Protein AF-A0A3M0LAX0-F1 (afdb_monomer_lite)

InterPro domains:
  IPR010309 E3 ubiquitin ligase, domain of unknown function DUF908 [PF06012] (3-113)
  IPR011989 Armadillo-like helical [G3DSA:1.25.10.10] (8-201)
  IPR016024 Armadillo-type fold [SSF48371] (28-165)
  IPR050409 E3 ubiquitin-protein ligase [PTHR11254] (2-196)

Secondary structure (DSSP, 8-state):
-HHHHHHHHHHHTTSHHHHHHHHHHHHHHHHHHHHTTTTTTTHHHHS-TTHHHHHHHHHH---GGGHHHHHHHHHHHHHHHHT--HHHHHHHHHHHTTTSTTSHHHHHHHHHHHHHH-TTSPPPPHHHHHHHHHHHHHHHTSHHHHHHHHHTTHHHHHHHHHHHHTT-GGGHHHHHHHHHHHHHHHHH-HHHHHHTT--HHHHHHHHHHHHH----

pLDDT: mean 82.9, std 14.58, range [26.62, 96.56]

Organism: NCBI:txid333673

Radius of gyration: 18.65 Å; chains: 1; bounding box: 48×34×51 Å

Structure (mmCIF, N/CA/C/O backbone):
data_AF-A0A3M0LAX0-F1
#
_entry.id   AF-A0A3M0LAX0-F1
#
loop_
_atom_site.group_PDB
_atom_site.id
_atom_site.type_symbol
_atom_site.label_atom_id
_atom_site.label_alt_id
_atom_site.label_comp_id
_atom_site.label_asym_id
_atom_site.label_entity_id
_atom_site.label_seq_id
_atom_site.pdbx_PDB_ins_code
_atom_site.Cartn_x
_atom_site.Cartn_y
_atom_site.Cartn_z
_atom_site.occupancy
_atom_site.B_iso_or_equiv
_atom_site.auth_seq_id
_atom_site.auth_comp_id
_atom_site.auth_asym_id
_atom_site.auth_atom_id
_atom_site.pdbx_PDB_model_num
ATOM 1 N N . MET A 1 1 ? -27.873 6.435 22.989 1.00 59.47 1 MET A N 1
ATOM 2 C CA . MET A 1 1 ? -27.408 6.023 21.643 1.00 59.47 1 MET A CA 1
ATOM 3 C C . MET A 1 1 ? -26.386 4.885 21.690 1.00 59.47 1 MET A C 1
ATOM 5 O O . MET A 1 1 ? -26.648 3.880 21.050 1.00 59.47 1 MET A O 1
ATOM 9 N N . LEU A 1 2 ? -25.314 4.956 22.497 1.00 70.69 2 LEU A N 1
ATOM 10 C CA . LEU A 1 2 ? -24.310 3.876 22.645 1.00 70.69 2 LEU A CA 1
ATOM 11 C C . LEU A 1 2 ? -24.893 2.479 22.947 1.00 70.69 2 LEU A C 1
ATOM 13 O O . LEU A 1 2 ? -24.498 1.503 22.317 1.00 70.69 2 LEU A O 1
ATOM 17 N N . LEU A 1 3 ? -25.876 2.379 23.851 1.00 75.88 3 LEU A N 1
ATOM 18 C CA . LEU A 1 3 ? -26.492 1.101 24.240 1.00 75.88 3 LEU A CA 1
ATOM 19 C C . LEU A 1 3 ? -27.123 0.352 23.052 1.00 75.88 3 LEU A C 1
ATOM 21 O O . LEU A 1 3 ? -26.883 -0.838 22.873 1.00 75.88 3 LEU A O 1
ATOM 25 N N . PHE A 1 4 ? -27.887 1.047 22.204 1.00 70.19 4 PHE A N 1
ATOM 26 C CA . PHE A 1 4 ? -28.503 0.435 21.022 1.00 70.19 4 PHE A CA 1
ATOM 27 C C . PHE A 1 4 ? -27.455 -0.006 19.998 1.00 70.19 4 PHE A C 1
ATOM 29 O O . PHE A 1 4 ? -27.628 -1.043 19.359 1.00 70.19 4 PHE A O 1
ATOM 36 N N . THR A 1 5 ? -26.348 0.731 19.874 1.00 72.19 5 THR A N 1
ATOM 37 C CA . THR A 1 5 ? -25.214 0.328 19.037 1.00 72.19 5 THR A CA 1
ATOM 38 C C . THR A 1 5 ? -24.587 -0.957 19.568 1.00 72.19 5 THR A C 1
ATOM 40 O O . THR A 1 5 ? -24.445 -1.907 18.805 1.00 72.19 5 THR A O 1
ATOM 43 N N . HIS A 1 6 ? -24.301 -1.040 20.871 1.00 75.50 6 HIS A N 1
ATOM 44 C CA . HIS A 1 6 ? -23.732 -2.240 21.493 1.00 75.50 6 HIS A CA 1
ATOM 45 C C . HIS A 1 6 ? -24.664 -3.451 21.409 1.00 75.50 6 HIS A C 1
ATOM 47 O O . HIS A 1 6 ? -24.197 -4.541 21.098 1.00 75.50 6 HIS A O 1
ATOM 53 N N . ILE A 1 7 ? -25.975 -3.271 21.595 1.00 76.94 7 ILE A N 1
ATOM 54 C CA . ILE A 1 7 ? -26.960 -4.357 21.472 1.00 76.94 7 ILE A CA 1
ATOM 55 C C . ILE A 1 7 ? -27.050 -4.858 20.023 1.00 76.94 7 ILE A C 1
ATOM 57 O O . ILE A 1 7 ? -27.033 -6.067 19.793 1.00 76.94 7 ILE A O 1
ATOM 61 N N . ARG A 1 8 ? -27.089 -3.962 19.024 1.00 72.94 8 ARG A N 1
ATOM 62 C CA . ARG A 1 8 ? -27.086 -4.358 17.600 1.00 72.94 8 ARG A CA 1
ATOM 63 C C . ARG A 1 8 ? -25.789 -5.063 17.209 1.00 72.94 8 ARG A C 1
ATOM 65 O O . ARG A 1 8 ? -25.833 -6.023 16.441 1.00 72.94 8 ARG A O 1
ATOM 72 N N . LEU A 1 9 ? -24.659 -4.607 17.748 1.00 72.50 9 LEU A N 1
ATOM 73 C CA . LEU A 1 9 ? -23.345 -5.197 17.504 1.00 72.50 9 LEU A CA 1
ATOM 74 C C . LEU A 1 9 ? -23.259 -6.587 18.144 1.00 72.50 9 LEU A C 1
ATOM 76 O O . LEU A 1 9 ? -22.930 -7.534 17.441 1.00 72.50 9 LEU A O 1
ATOM 80 N N . ALA A 1 10 ? -23.670 -6.737 19.407 1.00 75.75 10 ALA A N 1
ATOM 81 C CA . ALA A 1 10 ? -23.721 -8.016 20.117 1.00 75.75 10 ALA A CA 1
ATOM 82 C C . ALA A 1 10 ? -24.658 -9.028 19.436 1.00 75.75 10 ALA A C 1
ATOM 84 O O . ALA A 1 10 ? -24.286 -10.182 19.241 1.00 75.75 10 ALA A O 1
ATOM 85 N N . HIS A 1 11 ? -25.841 -8.589 18.994 1.00 77.75 11 HIS A N 1
ATOM 86 C CA . HIS A 1 11 ? -26.787 -9.448 18.279 1.00 77.75 11 HIS A CA 1
ATOM 87 C C . HIS A 1 11 ? -26.282 -9.850 16.881 1.00 77.75 11 HIS A C 1
ATOM 89 O O . HIS A 1 11 ? -26.529 -10.959 16.413 1.00 77.75 11 HIS A O 1
ATOM 95 N N . GLY A 1 12 ? -25.555 -8.959 16.199 1.00 69.56 12 GLY A N 1
ATOM 96 C CA . GLY A 1 12 ? -24.933 -9.237 14.905 1.00 69.56 12 GLY A CA 1
ATOM 97 C C . GLY A 1 12 ? -23.640 -10.054 14.987 1.00 69.56 12 GLY A C 1
ATOM 98 O O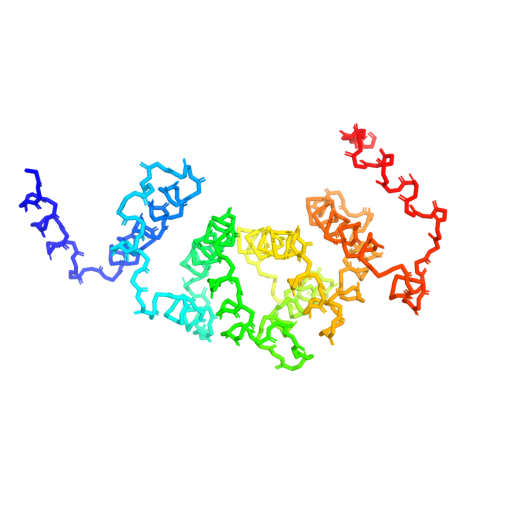 . GLY A 1 12 ? -23.249 -10.641 13.980 1.00 69.56 12 GLY A O 1
ATOM 99 N N . PHE A 1 13 ? -22.993 -10.117 16.157 1.00 76.44 13 PHE A N 1
ATOM 100 C CA . PHE A 1 13 ? -21.651 -10.686 16.321 1.00 76.44 13 PHE A CA 1
ATOM 101 C C . PHE A 1 13 ? -21.596 -12.209 16.163 1.00 76.44 13 PHE A C 1
ATOM 103 O O . PHE A 1 13 ? -20.547 -12.759 15.842 1.00 76.44 1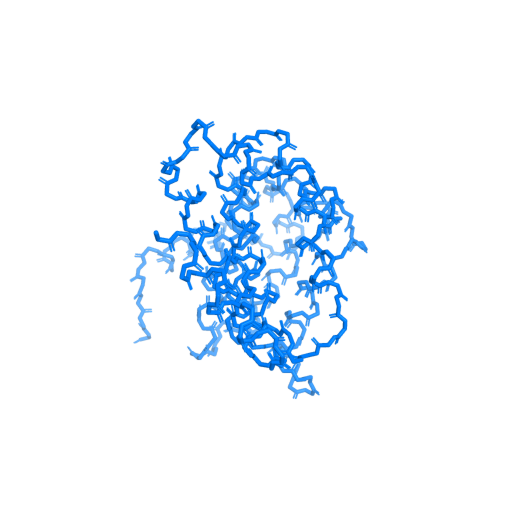3 PHE A O 1
ATOM 110 N N . SER A 1 14 ? -22.720 -12.901 16.341 1.00 81.19 14 SER A N 1
ATOM 111 C CA . SER A 1 14 ? -22.814 -14.347 16.115 1.00 81.19 14 SER A CA 1
ATOM 112 C C . SER A 1 14 ? -22.590 -14.730 14.646 1.00 81.19 14 SER A C 1
ATOM 114 O O . SER A 1 14 ? -22.140 -15.836 14.355 1.00 81.19 14 SER A O 1
ATOM 116 N N . ASN A 1 15 ? -22.854 -13.816 13.705 1.00 88.00 15 ASN A N 1
ATOM 117 C CA . ASN A 1 15 ? -22.692 -14.064 12.278 1.00 88.00 15 ASN A CA 1
ATOM 118 C C . ASN A 1 15 ? -21.333 -13.556 11.779 1.00 88.00 15 ASN A C 1
ATOM 120 O O . ASN A 1 15 ? -21.032 -12.362 11.842 1.00 88.00 15 ASN A O 1
ATOM 124 N N . HIS A 1 16 ? -20.536 -14.458 11.203 1.00 87.25 16 HIS A N 1
ATOM 125 C CA . HIS A 1 16 ? -19.221 -14.135 10.654 1.00 87.25 16 HIS A CA 1
ATOM 126 C C . HIS A 1 16 ? -19.251 -12.983 9.634 1.00 87.25 16 HIS A C 1
ATOM 128 O O . HIS A 1 16 ? -18.497 -12.027 9.790 1.00 87.25 16 HIS A O 1
ATOM 134 N N . LYS A 1 17 ? -20.182 -12.989 8.672 1.00 87.69 17 LYS A N 1
ATOM 135 C CA . LYS A 1 17 ? -20.294 -11.929 7.654 1.00 87.69 17 LYS A CA 1
ATOM 136 C C . LYS A 1 17 ? -20.580 -10.559 8.275 1.00 87.69 17 LYS A C 1
ATOM 138 O O . LYS A 1 17 ? -19.986 -9.560 7.879 1.00 87.69 17 LYS A O 1
ATOM 143 N N . LYS A 1 18 ? -21.459 -10.509 9.281 1.00 86.75 18 LYS A N 1
ATOM 144 C CA . LYS A 1 18 ? -21.785 -9.262 9.993 1.00 86.75 18 LYS A CA 1
ATOM 145 C C . LYS A 1 18 ? -20.601 -8.749 10.815 1.00 86.75 18 LYS A C 1
ATOM 147 O O . LYS A 1 18 ? -20.412 -7.538 10.887 1.00 86.75 18 LYS A O 1
ATOM 152 N N . ARG A 1 19 ? -19.779 -9.640 11.389 1.00 87.50 19 ARG A N 1
ATOM 153 C CA . ARG A 1 19 ? -18.530 -9.248 12.066 1.00 87.50 19 ARG A CA 1
ATOM 154 C C . ARG A 1 19 ? -17.561 -8.566 11.106 1.00 87.50 19 ARG A C 1
ATOM 156 O O . ARG A 1 19 ? -17.071 -7.489 11.428 1.00 87.50 19 ARG A O 1
ATOM 163 N N . LEU A 1 20 ? -17.345 -9.143 9.922 1.00 89.12 20 LEU A N 1
ATOM 164 C CA . LEU A 1 20 ? -16.475 -8.546 8.902 1.00 89.12 20 LEU A CA 1
ATOM 165 C C . LEU A 1 20 ? -16.978 -7.159 8.475 1.00 89.12 20 LEU A C 1
ATOM 167 O O . LEU A 1 20 ? -16.206 -6.204 8.447 1.00 89.12 20 LEU A O 1
ATOM 171 N N . GLN A 1 21 ? -18.286 -7.018 8.241 1.00 89.00 21 GLN A N 1
ATOM 172 C CA . GLN A 1 21 ? -18.900 -5.727 7.907 1.00 89.00 21 GLN A CA 1
ATOM 173 C C . GLN A 1 21 ? -18.754 -4.693 9.030 1.00 89.00 21 GLN A C 1
ATOM 175 O O . GLN A 1 21 ? -18.502 -3.524 8.753 1.00 89.00 21 GLN A O 1
ATOM 180 N N . ALA A 1 22 ? -18.883 -5.102 10.295 1.00 88.12 22 ALA A N 1
ATOM 181 C CA . ALA A 1 22 ? -18.687 -4.207 11.433 1.00 88.12 22 ALA A CA 1
ATOM 182 C C . ALA A 1 22 ? -17.231 -3.720 11.533 1.00 88.12 22 ALA A C 1
ATOM 184 O O . ALA A 1 22 ? -17.001 -2.535 11.773 1.00 88.12 22 ALA A O 1
ATOM 185 N N . VAL A 1 23 ? -16.256 -4.606 11.297 1.00 90.44 23 VAL A N 1
ATOM 186 C CA . VAL A 1 23 ? -14.831 -4.240 11.238 1.00 90.44 23 VAL A CA 1
ATOM 187 C C . VAL A 1 23 ? -14.581 -3.262 10.094 1.00 90.44 23 VAL A C 1
ATOM 189 O O . VAL A 1 23 ? -13.998 -2.204 10.313 1.00 90.44 23 VAL A O 1
ATOM 192 N N . GLN A 1 24 ? -15.084 -3.560 8.897 1.00 92.00 24 GLN A N 1
ATOM 193 C CA . GLN A 1 24 ? -14.931 -2.697 7.728 1.00 92.00 24 GLN A CA 1
ATOM 194 C C . GLN A 1 24 ? -15.564 -1.313 7.951 1.00 92.00 24 GLN A C 1
ATOM 196 O O . GLN A 1 24 ? -14.938 -0.295 7.669 1.00 92.00 24 GLN A O 1
ATOM 201 N N . ALA A 1 25 ? -16.774 -1.258 8.517 1.00 91.12 25 ALA A N 1
ATOM 202 C CA . ALA A 1 25 ? -17.438 -0.002 8.860 1.00 91.12 25 ALA A CA 1
ATOM 203 C C . ALA A 1 25 ? -16.630 0.809 9.885 1.00 91.12 25 ALA A C 1
ATOM 205 O O . ALA A 1 25 ? -16.515 2.026 9.747 1.00 91.12 25 ALA A O 1
ATOM 206 N N . ARG A 1 26 ? -16.026 0.143 10.881 1.00 90.94 26 ARG A N 1
ATOM 207 C CA . ARG A 1 26 ? -15.147 0.796 11.861 1.00 90.94 26 ARG A CA 1
ATOM 208 C C . ARG A 1 26 ? -13.895 1.371 11.197 1.00 90.94 26 ARG A C 1
ATOM 210 O O . ARG A 1 26 ? -13.561 2.520 11.461 1.00 90.94 26 ARG A O 1
ATOM 217 N N . LEU A 1 27 ? -13.232 0.607 10.328 1.00 93.50 27 LEU A N 1
ATOM 218 C CA . LEU A 1 27 ? -12.036 1.055 9.603 1.00 93.50 27 LEU A CA 1
ATOM 219 C C . LEU A 1 27 ? -12.326 2.263 8.705 1.00 93.50 27 LEU A C 1
ATOM 221 O O . LEU A 1 27 ? -11.571 3.235 8.727 1.00 93.50 27 LEU A O 1
ATOM 225 N N . HIS A 1 28 ? -13.448 2.242 7.980 1.00 92.50 28 HIS A N 1
ATOM 226 C CA . HIS A 1 28 ? -13.886 3.374 7.159 1.00 92.50 28 HIS A CA 1
ATOM 227 C C . HIS A 1 28 ? -14.207 4.607 7.999 1.00 92.50 28 HIS A C 1
ATOM 229 O O . HIS A 1 28 ? -13.780 5.703 7.653 1.00 92.50 28 HIS A O 1
ATOM 235 N N . ALA A 1 29 ? -14.906 4.439 9.125 1.00 90.94 29 ALA A N 1
ATOM 236 C CA . ALA A 1 29 ? -15.190 5.547 10.031 1.00 90.94 29 ALA A CA 1
ATOM 237 C C . ALA A 1 29 ? -13.897 6.179 10.569 1.00 90.94 29 ALA A C 1
ATOM 239 O O . ALA A 1 29 ? -13.765 7.399 10.538 1.00 90.94 29 ALA A O 1
ATOM 240 N N . ILE A 1 30 ? -12.922 5.365 10.995 1.00 89.62 30 ILE A N 1
ATOM 241 C CA . ILE A 1 30 ? -11.608 5.858 11.437 1.00 89.62 30 ILE A CA 1
ATOM 242 C C . ILE A 1 30 ? -10.900 6.586 10.290 1.00 89.62 30 ILE A C 1
ATOM 244 O O . ILE A 1 30 ? -10.442 7.706 10.482 1.00 89.62 30 ILE A O 1
ATOM 248 N N . SER A 1 31 ? -10.845 5.984 9.098 1.00 90.44 31 SER A N 1
ATOM 249 C CA . SER A 1 31 ? -10.210 6.581 7.917 1.00 90.44 31 SER A CA 1
ATOM 250 C C . SER A 1 31 ? -10.787 7.967 7.608 1.00 90.44 31 SER A C 1
ATOM 252 O O . SER A 1 31 ? -10.028 8.923 7.489 1.00 90.44 31 SER A O 1
ATOM 254 N N . ILE A 1 32 ? -12.117 8.110 7.578 1.00 90.06 32 ILE A N 1
ATOM 255 C CA . ILE A 1 32 ? -12.787 9.392 7.307 1.00 90.06 32 ILE A CA 1
ATOM 256 C C . ILE A 1 32 ? -12.508 10.410 8.416 1.00 90.06 32 ILE A C 1
ATOM 258 O O . ILE A 1 32 ? -12.125 11.539 8.125 1.00 90.06 32 ILE A O 1
ATOM 262 N N . LEU A 1 33 ? -12.666 10.023 9.685 1.00 87.88 33 LEU A N 1
ATOM 263 C CA . LEU A 1 33 ? -12.473 10.935 10.817 1.00 87.88 33 LEU A CA 1
ATOM 264 C C . LEU A 1 33 ? -11.042 11.475 10.896 1.00 87.88 33 LEU A C 1
ATOM 266 O O . LEU A 1 33 ? -10.846 12.659 11.174 1.00 87.88 33 LEU A O 1
ATOM 270 N N . VAL A 1 34 ? -10.057 10.610 10.642 1.00 86.69 34 VAL A N 1
ATOM 271 C CA . VAL A 1 34 ? -8.637 10.973 10.631 1.00 86.69 34 VAL A CA 1
ATOM 272 C C . VAL A 1 34 ? -8.323 11.837 9.413 1.00 86.69 34 VAL A C 1
ATOM 274 O O . VAL A 1 34 ? -7.697 12.880 9.564 1.00 86.69 34 VAL A O 1
ATOM 277 N N . TYR A 1 35 ? -8.805 11.459 8.226 1.00 85.25 35 TYR A N 1
ATOM 278 C CA . TYR A 1 35 ? -8.541 12.194 6.988 1.00 85.25 35 TYR A CA 1
ATOM 279 C C . TYR A 1 35 ? -9.144 13.602 6.992 1.00 85.25 35 TYR A C 1
ATOM 281 O O . TYR A 1 35 ? -8.487 14.558 6.603 1.00 85.25 35 TYR A O 1
ATOM 289 N N . SER A 1 36 ? -10.378 13.757 7.478 1.00 83.44 36 SER A N 1
ATOM 290 C CA . SER A 1 36 ? -11.026 15.068 7.597 1.00 83.44 36 SER A CA 1
ATOM 291 C C . SER A 1 36 ? -10.449 15.932 8.722 1.00 83.44 36 SER A C 1
ATOM 293 O O . SER A 1 36 ? -10.927 17.046 8.921 1.00 83.44 36 SER A O 1
ATOM 295 N N . ASN A 1 37 ? -9.476 15.418 9.489 1.00 76.00 37 ASN A N 1
ATOM 296 C CA . ASN A 1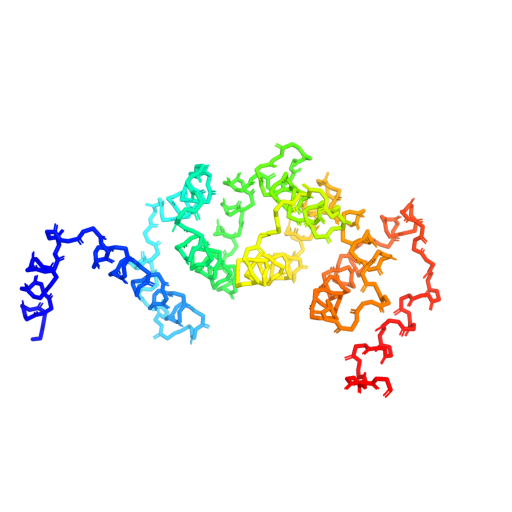 37 ? -8.884 16.081 10.650 1.00 76.00 37 ASN A CA 1
ATOM 297 C C . ASN A 1 37 ? -9.946 16.622 11.636 1.00 76.00 37 ASN A C 1
ATOM 299 O O . ASN A 1 37 ? -9.742 17.604 12.346 1.00 76.00 37 ASN A O 1
ATOM 303 N N . ALA A 1 38 ? -11.109 15.965 11.696 1.00 66.00 38 ALA A N 1
ATOM 304 C CA . ALA A 1 38 ? -12.275 16.454 12.430 1.00 66.00 38 ALA A CA 1
ATOM 305 C C . ALA A 1 38 ? -12.116 16.338 13.960 1.00 66.00 38 ALA A C 1
ATOM 307 O O . ALA A 1 38 ? -13.003 16.743 14.707 1.00 66.00 38 ALA A O 1
ATOM 308 N N . LEU A 1 39 ? -11.014 15.746 14.434 1.00 62.19 39 LEU A N 1
ATOM 309 C CA . LEU A 1 39 ? -10.831 15.291 15.812 1.00 62.19 39 LEU A CA 1
ATOM 310 C C . LEU A 1 39 ? -9.417 15.580 16.345 1.00 62.19 39 LEU A C 1
ATOM 312 O O . LEU A 1 39 ? -8.793 14.706 16.943 1.00 62.19 39 LEU A O 1
ATOM 316 N N . GLN A 1 40 ? -8.892 16.795 16.156 1.00 63.59 40 GLN A N 1
ATOM 317 C CA . GLN A 1 40 ? -7.530 17.154 16.595 1.00 63.59 40 GLN A CA 1
ATOM 318 C C . GLN A 1 40 ? -7.238 16.828 18.077 1.00 63.59 40 GLN A C 1
ATOM 320 O O . GLN A 1 40 ? -6.135 16.370 18.386 1.00 63.59 40 GLN A O 1
ATOM 325 N N . GLU A 1 41 ? -8.228 16.975 18.967 1.00 60.78 41 GLU A N 1
ATOM 326 C CA . GLU A 1 41 ? -8.106 16.693 20.409 1.00 60.78 41 GLU A CA 1
ATOM 327 C C . GLU A 1 41 ? -8.287 15.208 20.783 1.00 60.78 41 GLU A C 1
ATOM 329 O O . GLU A 1 41 ? -7.725 14.749 21.775 1.00 60.78 41 GLU A O 1
ATOM 334 N N . SER A 1 42 ? -9.025 14.422 19.989 1.00 62.44 42 SER A N 1
ATOM 335 C CA . SER A 1 42 ? -9.327 13.003 20.275 1.00 62.44 42 SER A CA 1
ATOM 336 C C . SER A 1 42 ? -8.643 12.010 19.330 1.00 62.44 42 SER A C 1
ATOM 338 O O . SER A 1 42 ? -8.771 10.798 19.504 1.00 62.44 42 SER A O 1
ATOM 340 N N . ALA A 1 43 ? -7.833 12.494 18.384 1.00 65.69 43 ALA A N 1
ATOM 341 C CA . ALA A 1 43 ? -7.075 11.662 17.453 1.00 65.69 43 ALA A CA 1
ATOM 342 C C . ALA A 1 43 ? -6.206 10.621 18.173 1.00 65.69 43 ALA A C 1
ATOM 344 O O . ALA A 1 43 ? -6.109 9.490 17.712 1.00 65.69 43 ALA A O 1
ATOM 345 N N . ASN A 1 44 ? -5.631 10.962 19.332 1.00 67.44 44 ASN A N 1
ATOM 346 C CA . ASN A 1 44 ? -4.784 10.043 20.097 1.00 67.44 44 ASN A CA 1
ATOM 347 C C . ASN A 1 44 ? -5.571 8.914 20.790 1.00 67.44 44 ASN A C 1
ATOM 349 O O . ASN A 1 44 ? -4.992 7.861 21.039 1.00 67.44 44 ASN A O 1
ATOM 353 N N . SER A 1 45 ? -6.865 9.097 21.095 1.00 69.38 45 SER A N 1
ATOM 354 C CA . SER A 1 45 ? -7.681 8.015 21.676 1.00 69.38 45 SER A CA 1
ATOM 355 C C . SER A 1 45 ? -8.183 7.043 20.607 1.00 69.38 45 SER A C 1
ATOM 357 O O . SER A 1 45 ? -8.310 5.849 20.864 1.00 69.38 45 SER A O 1
ATOM 359 N N . ILE A 1 46 ? -8.425 7.547 19.393 1.00 74.31 46 ILE A N 1
ATOM 360 C CA . ILE A 1 46 ? -8.836 6.740 18.239 1.00 74.31 46 ILE A CA 1
ATOM 361 C C . ILE A 1 46 ? -7.631 6.010 17.637 1.00 74.31 46 ILE A C 1
ATOM 363 O O . ILE A 1 46 ? -7.727 4.829 17.314 1.00 74.31 46 ILE A O 1
ATOM 367 N N . LEU A 1 47 ? -6.491 6.697 17.517 1.00 78.38 47 LEU A N 1
ATOM 368 C CA . LEU A 1 47 ? -5.219 6.162 17.027 1.00 78.38 47 LEU A CA 1
ATOM 369 C C . LEU A 1 47 ? -4.342 5.678 18.186 1.00 78.38 47 LEU A C 1
ATOM 371 O O . LEU A 1 47 ? -3.216 6.158 18.374 1.00 78.38 47 LEU A O 1
ATOM 375 N N . TYR A 1 48 ? -4.876 4.733 18.957 1.00 81.12 48 TYR A N 1
ATOM 376 C CA . TYR A 1 48 ? -4.156 4.105 20.061 1.00 81.12 48 TYR A CA 1
ATOM 377 C C . TYR A 1 48 ? -2.835 3.464 19.597 1.00 81.12 48 TYR A C 1
ATOM 379 O O . TYR A 1 48 ? -2.632 3.157 18.418 1.00 81.12 48 TYR A O 1
ATOM 387 N N . ASN A 1 49 ? -1.908 3.287 20.538 1.00 79.00 49 ASN A N 1
ATOM 388 C CA . ASN A 1 49 ? -0.631 2.618 20.285 1.00 79.00 49 ASN A CA 1
ATOM 389 C C . ASN A 1 49 ? -0.880 1.138 19.966 1.00 79.00 49 ASN A C 1
ATOM 391 O O . ASN A 1 49 ? -1.571 0.479 20.738 1.00 79.00 49 ASN A O 1
ATOM 395 N N . GLY A 1 50 ? -0.344 0.625 18.858 1.00 86.19 50 GLY A N 1
ATOM 396 C CA . GLY A 1 50 ? -0.637 -0.728 18.370 1.00 86.19 50 GLY A CA 1
ATOM 397 C C . GLY A 1 50 ? -1.562 -0.767 17.150 1.00 86.19 50 GLY A C 1
ATOM 398 O O . GLY A 1 50 ? -1.573 -1.756 16.426 1.00 86.19 50 GLY A O 1
ATOM 399 N N . LEU A 1 51 ? -2.333 0.298 16.874 1.00 89.81 51 LEU A N 1
ATOM 400 C CA . LEU A 1 51 ? -3.273 0.280 15.746 1.00 89.81 51 LEU A CA 1
ATOM 401 C C . LEU A 1 51 ? -2.555 0.156 14.391 1.00 89.81 51 LEU A C 1
ATOM 403 O O . LEU A 1 51 ? -3.084 -0.478 13.486 1.00 89.81 51 LEU A O 1
ATOM 407 N N . ILE A 1 52 ? -1.377 0.766 14.224 1.00 91.75 52 ILE A N 1
ATOM 408 C CA . ILE A 1 52 ? -0.630 0.688 12.957 1.00 91.75 52 ILE A CA 1
ATOM 409 C C . ILE A 1 52 ? -0.150 -0.747 12.732 1.00 91.75 52 ILE A C 1
ATOM 411 O O . ILE A 1 52 ? -0.347 -1.291 11.648 1.00 91.75 52 ILE A O 1
ATOM 415 N N . GLU A 1 53 ? 0.414 -1.360 13.768 1.00 93.19 53 GLU A N 1
ATOM 416 C CA . GLU A 1 53 ? 0.879 -2.741 13.788 1.00 93.19 53 GLU A CA 1
ATOM 417 C C . GLU A 1 53 ? -0.268 -3.701 13.446 1.00 93.19 53 GLU A C 1
ATOM 419 O O . GLU A 1 53 ? -0.168 -4.462 12.487 1.00 93.19 53 GLU A O 1
ATOM 424 N N . GLU A 1 54 ? -1.413 -3.572 14.127 1.00 93.31 54 GLU A N 1
ATOM 425 C CA . GLU A 1 54 ? -2.609 -4.380 13.863 1.00 93.31 54 GLU A CA 1
ATOM 426 C C . GLU A 1 54 ? -3.116 -4.226 12.418 1.00 93.31 54 GLU A C 1
ATOM 428 O O . GLU A 1 54 ? -3.524 -5.201 11.782 1.00 93.31 54 GLU A O 1
ATOM 433 N N . LEU A 1 55 ? -3.101 -3.004 11.870 1.00 94.38 55 LEU A N 1
ATOM 434 C CA . LEU A 1 55 ? -3.510 -2.760 10.485 1.00 94.38 55 LEU A CA 1
ATOM 435 C C . LEU A 1 55 ? -2.569 -3.445 9.492 1.00 94.38 55 LEU A C 1
ATOM 437 O O . LEU A 1 55 ? -3.050 -3.986 8.495 1.00 94.38 55 LEU A O 1
ATOM 441 N N . VAL A 1 56 ? -1.260 -3.434 9.753 1.00 94.38 56 VAL A N 1
ATOM 442 C CA . VAL A 1 56 ? -0.264 -4.108 8.912 1.00 94.38 56 VAL A CA 1
ATOM 443 C C . VAL A 1 56 ? -0.372 -5.630 9.042 1.00 94.38 56 VAL A C 1
ATOM 445 O O . VAL A 1 56 ? -0.332 -6.323 8.024 1.00 94.38 56 VAL A O 1
ATOM 448 N N . ASP A 1 57 ? -0.609 -6.159 10.240 1.00 93.94 57 ASP A N 1
ATOM 449 C CA . ASP A 1 57 ? -0.841 -7.591 10.466 1.00 93.94 57 ASP A CA 1
ATOM 450 C C . ASP A 1 57 ? -2.051 -8.099 9.673 1.00 93.94 57 ASP A C 1
ATOM 452 O O . ASP A 1 57 ? -1.988 -9.149 9.031 1.00 93.94 57 ASP A O 1
ATOM 456 N N . VAL A 1 58 ? -3.135 -7.316 9.612 1.00 94.06 58 VAL A N 1
ATOM 457 C CA . VAL A 1 58 ? -4.310 -7.636 8.783 1.00 94.06 58 VAL A CA 1
ATOM 458 C C . VAL A 1 58 ? -3.953 -7.767 7.297 1.00 94.06 58 VAL A C 1
ATOM 460 O O . VAL A 1 58 ? -4.513 -8.618 6.600 1.00 94.06 58 VAL A O 1
ATOM 463 N N . LEU A 1 59 ? -3.012 -6.964 6.789 1.00 93.94 59 LEU A N 1
ATOM 464 C CA . LEU A 1 59 ? -2.566 -7.055 5.394 1.00 93.94 59 LEU A CA 1
ATOM 465 C C . LEU A 1 59 ? -1.792 -8.352 5.115 1.00 93.94 59 LEU A C 1
ATOM 467 O O . LEU A 1 59 ? -1.896 -8.887 4.004 1.00 93.94 59 LEU A O 1
ATOM 471 N N . GLN A 1 60 ? -1.076 -8.871 6.116 1.00 93.38 60 GLN A N 1
ATOM 472 C CA . GLN A 1 60 ? -0.256 -10.084 6.024 1.00 93.38 60 GLN A CA 1
ATOM 473 C C . GLN A 1 60 ? -1.069 -11.389 6.052 1.00 93.38 60 GLN A C 1
ATOM 475 O O . GLN A 1 60 ? -0.577 -12.423 5.600 1.00 93.38 60 GLN A O 1
ATOM 480 N N . ILE A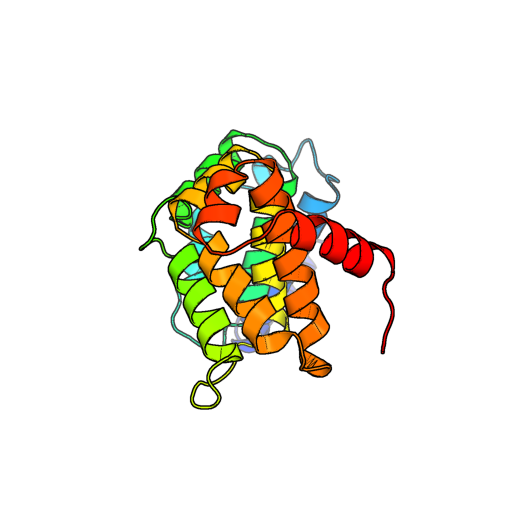 1 61 ? -2.322 -11.363 6.519 1.00 93.19 61 ILE A N 1
ATOM 481 C CA . ILE A 1 61 ? -3.189 -12.555 6.573 1.00 93.19 61 ILE A CA 1
ATOM 482 C C . ILE A 1 61 ? -3.333 -13.172 5.174 1.00 93.19 61 ILE A C 1
ATOM 484 O O . ILE A 1 61 ? -3.743 -12.491 4.243 1.00 93.19 61 ILE A O 1
ATOM 488 N N . SER A 1 62 ? -3.063 -14.464 4.987 1.00 88.06 62 SER A N 1
ATOM 489 C CA . SER A 1 62 ? -3.066 -15.087 3.647 1.00 88.06 62 SER A CA 1
ATOM 490 C C . SER A 1 62 ? -4.458 -15.272 3.018 1.00 88.06 62 SER A C 1
ATOM 492 O O . SER A 1 62 ? -4.561 -15.585 1.835 1.00 88.06 62 SER A O 1
ATOM 494 N N . ASP A 1 63 ? -5.530 -15.072 3.785 1.00 89.00 63 ASP A N 1
ATOM 495 C CA . ASP A 1 63 ? -6.907 -15.288 3.339 1.00 89.00 63 ASP A CA 1
ATOM 496 C C . ASP A 1 63 ? -7.359 -14.259 2.282 1.00 89.00 63 ASP A C 1
ATOM 498 O O . ASP A 1 63 ? -7.442 -13.050 2.535 1.00 89.00 63 ASP A O 1
ATOM 502 N N . LYS A 1 64 ? -7.696 -14.764 1.088 1.00 83.56 64 LYS A N 1
ATOM 503 C CA . LYS A 1 64 ? -8.222 -13.986 -0.044 1.00 83.56 64 LYS A CA 1
ATOM 504 C C . LYS A 1 64 ? -9.659 -13.498 0.177 1.00 83.56 64 LYS A C 1
ATOM 506 O O . LYS A 1 64 ? -10.093 -12.577 -0.506 1.00 83.56 64 LYS A O 1
ATOM 511 N N . GLN A 1 65 ? -10.416 -14.051 1.125 1.00 85.81 65 GLN A N 1
ATOM 512 C CA . GLN A 1 65 ? -11.777 -13.575 1.412 1.00 85.81 65 GLN A CA 1
ATOM 513 C C . GLN A 1 65 ? -11.793 -12.240 2.170 1.00 85.81 65 GLN A C 1
ATOM 515 O O . GLN A 1 65 ? -12.817 -11.561 2.220 1.00 85.81 65 GLN A O 1
ATOM 520 N N . LEU A 1 66 ? -10.651 -11.828 2.727 1.00 90.75 66 LEU A N 1
ATOM 521 C CA . LEU A 1 66 ? -10.524 -10.617 3.539 1.00 90.75 66 LEU A CA 1
ATOM 522 C C . LEU A 1 66 ? -10.049 -9.393 2.742 1.00 90.75 66 LEU A C 1
ATOM 524 O O . LEU A 1 66 ? -9.714 -8.369 3.339 1.00 90.75 66 LEU A O 1
ATOM 528 N N . MET A 1 67 ? -10.024 -9.457 1.407 1.00 92.69 67 MET A N 1
ATOM 529 C CA . MET A 1 67 ? -9.474 -8.382 0.565 1.00 92.69 67 MET A CA 1
ATOM 530 C C . MET A 1 67 ? -10.166 -7.029 0.763 1.00 92.69 67 MET A C 1
ATOM 532 O O . MET A 1 67 ? -9.494 -5.999 0.738 1.00 92.69 67 MET A O 1
ATOM 536 N N . ASP A 1 68 ? -11.469 -7.014 1.047 1.00 92.88 68 ASP A N 1
ATOM 537 C CA . ASP A 1 68 ? -12.207 -5.781 1.349 1.00 92.88 68 ASP A CA 1
ATOM 538 C C . ASP A 1 68 ? -11.747 -5.127 2.657 1.00 92.88 68 ASP A C 1
ATOM 540 O O . ASP A 1 68 ? -11.645 -3.900 2.750 1.00 92.88 68 ASP A O 1
ATOM 544 N N . ILE A 1 69 ? -11.438 -5.946 3.666 1.00 95.06 69 ILE A N 1
ATOM 545 C CA . ILE A 1 69 ? -10.907 -5.480 4.948 1.00 95.06 69 ILE A CA 1
ATOM 546 C C . ILE A 1 69 ? -9.475 -4.999 4.760 1.00 95.06 69 ILE A C 1
ATOM 548 O O . ILE A 1 69 ? -9.150 -3.914 5.223 1.00 95.06 69 ILE A O 1
ATOM 552 N N . LYS A 1 70 ? -8.644 -5.733 4.015 1.00 95.75 70 LYS A N 1
ATOM 553 C CA . LYS A 1 70 ? -7.283 -5.290 3.694 1.00 95.75 70 LYS A CA 1
ATOM 554 C C . LYS A 1 70 ? -7.274 -3.958 2.944 1.00 95.75 70 LYS A C 1
ATOM 556 O O . LYS A 1 70 ? -6.489 -3.068 3.262 1.00 95.75 70 LYS A O 1
ATOM 561 N N . ALA A 1 71 ? -8.183 -3.783 1.986 1.00 95.88 71 ALA A N 1
ATOM 562 C CA . ALA A 1 71 ? -8.350 -2.518 1.281 1.00 95.88 71 ALA A CA 1
ATOM 563 C C . ALA A 1 71 ? -8.810 -1.396 2.229 1.00 95.88 71 ALA A C 1
ATOM 565 O O . ALA A 1 71 ? -8.363 -0.259 2.094 1.00 95.88 71 ALA A O 1
ATOM 566 N N . ALA A 1 72 ? -9.694 -1.687 3.190 1.00 95.50 72 ALA A N 1
ATOM 567 C CA . ALA A 1 72 ? -10.075 -0.728 4.226 1.00 95.50 72 ALA A CA 1
ATOM 568 C C . ALA A 1 72 ? -8.887 -0.372 5.138 1.00 95.50 72 ALA A C 1
ATOM 570 O O . ALA A 1 72 ? -8.662 0.811 5.370 1.00 95.50 72 ALA A O 1
ATOM 571 N N . SER A 1 73 ? -8.074 -1.348 5.556 1.00 96.31 73 SER A N 1
ATOM 572 C CA . SER A 1 73 ? -6.867 -1.117 6.360 1.00 96.31 73 SER A CA 1
ATOM 573 C C . SER A 1 73 ? -5.854 -0.225 5.643 1.00 96.31 73 SER A C 1
ATOM 575 O O . SER A 1 73 ? -5.355 0.724 6.242 1.00 96.31 73 SER A O 1
ATOM 577 N N . LEU A 1 74 ? -5.603 -0.457 4.348 1.00 96.56 74 LEU A N 1
ATOM 578 C CA . LEU A 1 74 ? -4.743 0.413 3.533 1.00 96.56 74 LEU A CA 1
ATOM 579 C C . LEU A 1 74 ? -5.272 1.849 3.465 1.00 96.56 74 LEU A C 1
ATOM 581 O O . LEU A 1 74 ? -4.494 2.794 3.589 1.00 96.56 74 LEU A O 1
ATOM 585 N N . ARG A 1 75 ? -6.588 2.041 3.305 1.00 95.06 75 ARG A N 1
ATOM 586 C CA . ARG A 1 75 ? -7.198 3.383 3.323 1.00 95.06 75 ARG A CA 1
ATOM 587 C C . ARG A 1 75 ? -7.044 4.051 4.687 1.00 95.06 75 ARG A C 1
ATOM 589 O O . ARG A 1 75 ? -6.687 5.221 4.737 1.00 95.06 75 ARG A O 1
ATOM 596 N N . THR A 1 76 ? -7.227 3.311 5.781 1.00 94.25 76 THR A N 1
ATOM 597 C CA . THR A 1 76 ? -6.992 3.828 7.135 1.00 94.25 76 THR A CA 1
ATOM 598 C C . THR A 1 76 ? -5.530 4.231 7.334 1.00 94.25 76 THR A C 1
ATOM 600 O O . THR A 1 76 ? -5.280 5.340 7.796 1.00 94.25 76 THR A O 1
ATOM 603 N N . LEU A 1 77 ? -4.565 3.396 6.926 1.00 94.25 77 LEU A N 1
ATOM 604 C CA . LEU A 1 77 ? -3.136 3.739 6.958 1.00 94.25 77 LEU A CA 1
ATOM 605 C C . LEU A 1 77 ? -2.841 4.989 6.122 1.00 94.25 77 LEU A C 1
ATOM 607 O O . LEU A 1 77 ? -2.143 5.883 6.588 1.00 94.25 77 LEU A O 1
ATOM 611 N N . THR A 1 78 ? -3.436 5.098 4.933 1.00 93.31 78 THR A N 1
ATOM 612 C CA . THR A 1 78 ? -3.321 6.283 4.065 1.00 93.31 78 THR A CA 1
ATOM 613 C C . THR A 1 78 ? -3.803 7.548 4.776 1.00 93.31 78 THR A C 1
ATOM 615 O O . THR A 1 78 ? -3.120 8.569 4.758 1.00 93.31 78 THR A O 1
ATOM 618 N N . SER A 1 79 ? -4.950 7.483 5.455 1.00 90.88 79 SER A N 1
ATOM 619 C CA . SER A 1 79 ? -5.471 8.603 6.243 1.00 90.88 79 SER A CA 1
ATOM 620 C C . SER A 1 79 ? -4.552 8.980 7.406 1.00 90.88 79 SER A C 1
ATOM 622 O O . SER A 1 79 ? -4.411 10.161 7.701 1.00 90.88 79 SER A O 1
ATOM 624 N N . ILE A 1 80 ? -3.909 8.003 8.055 1.00 90.12 80 ILE A N 1
ATOM 625 C CA . ILE A 1 80 ? -2.951 8.260 9.142 1.00 90.12 80 ILE A CA 1
ATOM 626 C C . ILE A 1 80 ? -1.686 8.938 8.604 1.00 90.12 80 ILE A C 1
ATOM 628 O O . ILE A 1 80 ? -1.207 9.880 9.231 1.00 90.12 80 ILE A O 1
ATOM 632 N N . VAL A 1 81 ? -1.176 8.505 7.443 1.00 89.69 81 VAL A N 1
ATOM 633 C CA . VAL A 1 81 ? -0.045 9.163 6.761 1.00 89.69 81 VAL A CA 1
ATOM 634 C C . VAL A 1 81 ? -0.375 10.628 6.461 1.00 89.69 81 VAL A C 1
ATOM 636 O O . VAL A 1 81 ? 0.444 11.501 6.726 1.00 89.69 81 VAL A O 1
ATOM 639 N N . HIS A 1 82 ? -1.598 10.911 6.003 1.00 85.38 82 HIS A N 1
ATOM 640 C CA . HIS A 1 82 ? -2.053 12.272 5.701 1.00 85.38 82 HIS A CA 1
ATOM 641 C C . HIS A 1 82 ? -2.119 13.212 6.922 1.00 85.38 82 HIS A C 1
ATOM 643 O O . HIS A 1 82 ? -2.124 14.424 6.754 1.00 85.38 82 HIS A O 1
ATOM 649 N N . LEU A 1 83 ? -2.158 12.694 8.155 1.00 80.25 83 LEU A N 1
ATOM 650 C CA . LEU A 1 83 ? -2.270 13.516 9.369 1.00 80.25 83 LEU A CA 1
ATOM 651 C C . LEU A 1 83 ? -0.984 14.318 9.693 1.00 80.25 83 LEU A C 1
ATOM 653 O O . LEU A 1 83 ? -0.970 15.070 10.664 1.00 80.25 83 LEU A O 1
ATOM 657 N N . GLU A 1 84 ? 0.108 14.140 8.937 1.00 65.25 84 GLU A N 1
ATOM 658 C CA . GLU A 1 84 ? 1.369 14.903 9.061 1.00 65.25 84 GLU A CA 1
ATOM 659 C C . GLU A 1 84 ? 2.036 14.874 10.447 1.00 65.25 84 GLU A C 1
ATOM 661 O O . GLU A 1 84 ? 2.824 15.747 10.808 1.00 65.25 84 GLU A O 1
ATOM 666 N N . ARG A 1 85 ? 1.779 13.837 11.253 1.00 65.44 85 ARG A N 1
ATOM 667 C CA . ARG A 1 85 ? 2.487 13.644 12.528 1.00 65.44 85 ARG A CA 1
ATOM 668 C C . ARG A 1 85 ? 3.713 12.761 12.316 1.00 65.44 85 ARG A C 1
ATOM 670 O O . ARG A 1 85 ? 3.598 11.537 12.253 1.00 65.44 85 ARG A O 1
ATOM 677 N N . THR A 1 86 ? 4.890 13.387 12.293 1.00 59.56 86 THR A N 1
ATOM 678 C CA . THR A 1 86 ? 6.215 12.780 12.059 1.00 59.56 86 THR A CA 1
ATOM 679 C C . THR A 1 86 ? 6.462 11.420 12.746 1.00 59.56 86 THR A C 1
ATOM 681 O O . THR A 1 86 ? 6.928 10.517 12.055 1.00 59.56 86 THR A O 1
ATOM 684 N N . PRO A 1 87 ? 6.108 11.170 14.030 1.00 73.31 87 PRO A N 1
ATOM 685 C CA . PRO A 1 87 ? 6.365 9.859 14.647 1.00 73.31 87 PRO A CA 1
ATOM 686 C C . PRO A 1 87 ? 5.461 8.725 14.131 1.00 73.31 87 PRO A C 1
ATOM 688 O O . PRO A 1 87 ? 5.801 7.552 14.262 1.00 73.31 87 PRO A O 1
ATOM 691 N N . LYS A 1 88 ? 4.287 9.037 13.563 1.00 83.69 88 LYS A N 1
ATOM 692 C CA . LYS A 1 88 ? 3.390 8.015 13.001 1.00 83.69 88 LYS A CA 1
ATOM 693 C C . LYS A 1 88 ? 3.859 7.584 11.611 1.00 83.69 88 LYS A C 1
ATOM 695 O O . LYS A 1 88 ? 3.734 6.410 11.285 1.00 83.69 88 LYS A O 1
ATOM 700 N N . LEU A 1 89 ? 4.443 8.496 10.828 1.00 87.50 89 LEU A N 1
ATOM 701 C CA . LEU A 1 89 ? 5.024 8.171 9.523 1.00 87.50 89 LEU A CA 1
ATOM 702 C C . LEU A 1 89 ? 6.193 7.185 9.656 1.00 87.50 89 LEU A C 1
ATOM 704 O O . LEU A 1 89 ? 6.203 6.176 8.957 1.00 87.50 89 LEU A O 1
ATOM 708 N N . SER A 1 90 ? 7.130 7.431 10.581 1.00 90.00 90 SER A N 1
ATOM 709 C CA . SER A 1 90 ? 8.260 6.519 10.813 1.00 90.00 90 SER A CA 1
ATOM 710 C C . SER A 1 90 ? 7.787 5.130 11.248 1.00 90.00 90 SER A C 1
ATOM 712 O O . SER A 1 90 ? 8.191 4.134 10.663 1.00 90.00 90 SER A O 1
ATOM 714 N N . SER A 1 91 ? 6.830 5.065 12.182 1.00 90.81 91 SER A N 1
ATOM 715 C CA . SER A 1 91 ? 6.212 3.802 12.606 1.00 90.81 91 SER A CA 1
ATOM 716 C C . SER A 1 91 ? 5.564 3.051 11.436 1.00 90.81 91 SER A C 1
ATOM 718 O O . SER A 1 91 ? 5.724 1.840 11.326 1.00 90.81 91 SER A O 1
ATOM 720 N N . ILE A 1 92 ? 4.888 3.747 10.515 1.00 92.81 92 ILE A N 1
ATOM 721 C CA . ILE A 1 92 ? 4.318 3.114 9.319 1.00 92.81 92 ILE A CA 1
ATOM 722 C C . ILE A 1 92 ? 5.418 2.551 8.413 1.00 92.81 92 ILE A C 1
ATOM 724 O O . ILE A 1 92 ? 5.281 1.418 7.949 1.00 92.81 92 ILE A O 1
ATOM 728 N N . ILE A 1 93 ? 6.496 3.300 8.165 1.00 93.25 93 ILE A N 1
ATOM 729 C CA . ILE A 1 93 ? 7.633 2.846 7.344 1.00 93.25 93 ILE A CA 1
ATOM 730 C C . ILE A 1 93 ? 8.255 1.580 7.946 1.00 93.25 93 ILE A C 1
ATOM 732 O O . ILE A 1 93 ? 8.458 0.604 7.218 1.00 93.25 93 ILE A O 1
ATOM 736 N N . ASP A 1 94 ? 8.474 1.572 9.261 1.00 93.81 94 ASP A N 1
ATOM 737 C CA . ASP A 1 94 ? 9.074 0.453 9.987 1.00 93.81 94 ASP A CA 1
ATOM 738 C C . ASP A 1 94 ? 8.165 -0.783 9.973 1.00 93.81 94 ASP A C 1
ATOM 740 O O . ASP A 1 94 ? 8.592 -1.859 9.552 1.00 93.81 94 ASP A O 1
ATOM 744 N N . CYS A 1 95 ? 6.887 -0.641 10.349 1.00 93.44 95 CYS A N 1
ATOM 745 C CA . CYS A 1 95 ? 5.949 -1.767 10.408 1.00 93.44 95 CYS A CA 1
ATOM 746 C C . CYS A 1 95 ? 5.690 -2.382 9.029 1.00 93.44 95 CYS A C 1
ATOM 748 O O . CYS A 1 95 ? 5.545 -3.594 8.902 1.00 93.44 95 CYS A O 1
ATOM 750 N N . THR A 1 96 ? 5.641 -1.561 7.977 1.00 93.81 96 THR A N 1
ATOM 751 C CA . THR A 1 96 ? 5.449 -2.047 6.601 1.00 93.81 96 THR A CA 1
ATOM 752 C C . THR A 1 96 ? 6.730 -2.595 5.966 1.00 93.81 96 THR A C 1
ATOM 754 O O . THR A 1 96 ? 6.665 -3.238 4.912 1.00 93.81 96 THR A O 1
ATOM 757 N N . GLY A 1 97 ? 7.892 -2.345 6.577 1.00 93.56 97 GLY A N 1
ATOM 758 C CA . GLY A 1 97 ? 9.200 -2.664 6.012 1.00 93.56 97 GLY A CA 1
ATOM 759 C C . GLY A 1 97 ? 9.510 -1.876 4.738 1.00 93.56 97 GLY A C 1
ATOM 760 O O . GLY A 1 97 ? 10.250 -2.366 3.889 1.00 93.56 97 GLY A O 1
ATOM 761 N N . SER A 1 98 ? 8.937 -0.680 4.570 1.00 91.81 98 SER A N 1
ATOM 762 C CA . SER A 1 98 ? 9.020 0.080 3.313 1.00 91.81 98 SER A CA 1
ATOM 763 C C . SER A 1 98 ? 10.447 0.452 2.919 1.00 91.81 98 SER A C 1
ATOM 765 O O . SER A 1 98 ? 10.717 0.580 1.737 1.00 91.81 98 SER A O 1
ATOM 767 N N . ALA A 1 99 ? 11.371 0.578 3.873 1.00 91.44 99 ALA A N 1
ATOM 768 C CA . ALA A 1 99 ? 12.763 0.930 3.595 1.00 91.44 99 ALA A CA 1
ATOM 769 C C . ALA A 1 99 ? 13.643 -0.259 3.149 1.00 91.44 99 ALA A C 1
ATOM 771 O O . ALA A 1 99 ? 14.826 -0.069 2.866 1.00 91.44 99 ALA A O 1
ATOM 772 N N . SER A 1 100 ? 13.103 -1.484 3.097 1.00 93.88 100 SER A N 1
ATOM 773 C CA . SER A 1 100 ? 13.845 -2.702 2.748 1.00 93.88 100 SER A CA 1
ATOM 774 C C . SER A 1 100 ? 13.307 -3.334 1.473 1.00 93.88 100 SER A C 1
ATOM 776 O O . SER A 1 100 ? 12.104 -3.531 1.330 1.00 93.88 100 SER A O 1
ATOM 778 N N . TYR A 1 101 ? 14.195 -3.749 0.566 1.00 91.94 101 TYR A N 1
ATOM 779 C CA . TYR A 1 101 ? 13.792 -4.430 -0.667 1.00 91.94 101 TYR A CA 1
ATOM 780 C C . TYR A 1 101 ? 12.925 -5.669 -0.396 1.00 91.94 101 TYR A C 1
ATOM 782 O O . TYR A 1 101 ? 11.933 -5.886 -1.089 1.00 91.94 101 TYR A O 1
ATOM 790 N N . HIS A 1 102 ? 13.250 -6.451 0.638 1.00 94.19 102 HIS A N 1
ATOM 791 C CA . HIS A 1 102 ? 12.495 -7.644 1.045 1.00 94.19 102 HIS A CA 1
ATOM 792 C C . HIS A 1 102 ? 11.404 -7.354 2.083 1.00 94.19 102 HIS A C 1
ATOM 794 O O . HIS A 1 102 ? 10.822 -8.283 2.640 1.00 94.19 102 HIS A O 1
ATOM 800 N N . GLY A 1 103 ? 11.127 -6.078 2.352 1.00 94.81 103 GLY A N 1
ATOM 801 C CA . GLY A 1 103 ? 10.049 -5.673 3.234 1.00 94.81 103 GLY A CA 1
ATOM 802 C C . GLY A 1 103 ? 8.682 -6.111 2.722 1.00 94.81 103 GLY A C 1
ATOM 803 O O . GLY A 1 103 ? 8.469 -6.320 1.523 1.00 94.81 103 GLY A O 1
ATOM 804 N N . PHE A 1 104 ? 7.735 -6.220 3.651 1.00 95.19 104 PHE A N 1
ATOM 805 C CA . PHE A 1 104 ? 6.389 -6.693 3.359 1.00 95.19 104 PHE A CA 1
ATOM 806 C C . PHE A 1 104 ? 5.693 -5.853 2.278 1.00 95.19 104 PHE A C 1
ATOM 808 O O . PHE A 1 104 ? 5.211 -6.410 1.289 1.00 95.19 104 PHE A O 1
ATOM 815 N N . LEU A 1 105 ? 5.665 -4.523 2.428 1.00 96.38 105 LEU A N 1
ATOM 816 C CA . LEU A 1 105 ? 4.989 -3.646 1.470 1.00 96.38 105 LEU A CA 1
ATOM 817 C C . LEU A 1 105 ? 5.625 -3.712 0.067 1.00 96.38 105 LEU A C 1
ATOM 819 O O . LEU A 1 105 ? 4.883 -3.958 -0.886 1.00 96.38 105 LEU A O 1
ATOM 823 N N . PRO A 1 106 ? 6.954 -3.573 -0.100 1.00 95.81 106 PRO A N 1
ATOM 824 C CA . PRO A 1 106 ? 7.618 -3.742 -1.394 1.00 95.81 106 PRO A CA 1
ATOM 825 C C . PRO A 1 106 ? 7.302 -5.069 -2.095 1.00 95.81 106 PRO A C 1
ATOM 827 O O . PRO A 1 106 ? 7.030 -5.093 -3.298 1.00 95.81 106 PRO A O 1
ATOM 830 N N . VAL A 1 107 ? 7.292 -6.181 -1.351 1.00 96.44 107 VAL A N 1
ATOM 831 C CA . VAL A 1 107 ? 6.930 -7.502 -1.890 1.00 96.44 107 VAL A CA 1
ATOM 832 C C . VAL A 1 107 ? 5.462 -7.536 -2.318 1.00 96.44 107 VAL A C 1
ATOM 834 O O . VAL A 1 107 ? 5.160 -7.985 -3.424 1.00 96.44 107 VAL A O 1
ATOM 837 N N . LEU A 1 108 ? 4.552 -7.019 -1.489 1.00 95.75 108 LEU A N 1
ATOM 838 C CA . LEU A 1 108 ? 3.123 -6.951 -1.793 1.00 95.75 108 LEU A CA 1
ATOM 839 C C . LEU A 1 108 ? 2.841 -6.139 -3.066 1.00 95.75 108 LEU A C 1
ATOM 841 O O . LEU A 1 108 ? 2.048 -6.570 -3.902 1.00 95.75 108 LEU A O 1
ATOM 845 N N . VAL A 1 109 ? 3.501 -4.991 -3.233 1.00 96.38 109 VAL A N 1
ATOM 846 C CA . VAL A 1 109 ? 3.355 -4.125 -4.414 1.00 96.38 109 VAL A CA 1
ATOM 847 C C . VAL A 1 109 ? 3.854 -4.827 -5.669 1.00 96.38 109 VAL A C 1
ATOM 849 O O . VAL A 1 109 ? 3.132 -4.870 -6.662 1.00 96.38 109 VAL A O 1
ATOM 852 N N . ARG A 1 110 ? 5.046 -5.434 -5.630 1.00 96.12 110 ARG A N 1
ATOM 853 C CA . ARG A 1 110 ? 5.580 -6.170 -6.787 1.00 96.12 110 ARG A CA 1
ATOM 854 C C . ARG A 1 110 ? 4.702 -7.356 -7.172 1.00 96.12 110 ARG A C 1
ATOM 856 O O . ARG A 1 110 ? 4.453 -7.536 -8.356 1.00 96.12 110 ARG A O 1
ATOM 863 N N . ASN A 1 111 ? 4.178 -8.107 -6.204 1.00 95.00 111 ASN A N 1
ATOM 864 C CA . ASN A 1 111 ? 3.244 -9.205 -6.475 1.00 95.00 111 ASN A CA 1
ATOM 865 C C . ASN A 1 111 ? 1.933 -8.700 -7.092 1.00 95.00 111 ASN A C 1
ATOM 867 O O . ASN A 1 111 ? 1.414 -9.315 -8.019 1.00 95.00 111 ASN A O 1
ATOM 871 N N . CYS A 1 112 ? 1.422 -7.565 -6.607 1.00 94.38 112 CYS A N 1
ATOM 872 C CA . CYS A 1 112 ? 0.236 -6.916 -7.158 1.00 94.38 112 CYS A CA 1
ATOM 873 C C . CYS A 1 112 ? 0.455 -6.503 -8.620 1.00 94.38 112 CYS A C 1
ATOM 875 O O . CYS A 1 112 ? -0.369 -6.816 -9.470 1.00 94.38 112 CYS A O 1
ATOM 877 N N . ILE A 1 113 ? 1.595 -5.875 -8.923 1.00 93.44 113 ILE A N 1
ATOM 878 C CA . ILE A 1 113 ? 1.973 -5.462 -10.282 1.00 93.44 113 ILE A CA 1
ATOM 879 C C . ILE A 1 113 ? 2.194 -6.677 -11.188 1.00 93.44 113 ILE A C 1
ATOM 881 O O . ILE A 1 113 ? 1.695 -6.701 -12.308 1.00 93.44 113 ILE A O 1
ATOM 885 N N . GLN A 1 114 ? 2.886 -7.711 -10.704 1.00 93.38 114 GLN A N 1
ATOM 886 C CA . GLN A 1 114 ? 3.107 -8.938 -11.468 1.00 93.38 114 GLN A CA 1
ATOM 887 C C . GLN A 1 114 ? 1.779 -9.604 -11.841 1.00 93.38 114 GLN A C 1
ATOM 889 O O . GLN A 1 114 ? 1.615 -10.013 -12.981 1.00 93.38 114 GLN A O 1
ATOM 894 N N . ALA A 1 115 ? 0.814 -9.649 -10.919 1.00 91.88 115 ALA A N 1
ATOM 895 C CA . ALA A 1 115 ? -0.516 -10.193 -11.181 1.00 91.88 115 ALA A CA 1
ATOM 896 C C . ALA A 1 115 ? -1.379 -9.329 -12.122 1.00 91.88 115 ALA A C 1
ATOM 898 O O . ALA A 1 115 ? -2.406 -9.805 -12.592 1.00 91.88 115 ALA A O 1
ATOM 899 N N . MET A 1 116 ? -1.001 -8.070 -12.381 1.00 89.44 116 MET A N 1
ATOM 900 C CA . MET A 1 116 ? -1.640 -7.243 -13.415 1.00 89.44 116 MET A CA 1
ATOM 901 C C . MET A 1 116 ? -1.035 -7.476 -14.800 1.00 89.44 116 MET A C 1
ATOM 903 O O . MET A 1 116 ? -1.746 -7.371 -15.789 1.00 89.44 116 MET A O 1
ATOM 907 N N . ILE A 1 117 ? 0.271 -7.745 -14.869 1.00 88.56 117 ILE A N 1
ATOM 908 C CA . ILE A 1 117 ? 1.008 -7.880 -16.135 1.00 88.56 117 ILE A CA 1
ATOM 909 C C . ILE A 1 117 ? 0.959 -9.322 -16.656 1.00 88.56 117 ILE A C 1
ATOM 911 O O . ILE A 1 117 ? 0.934 -9.547 -17.863 1.00 88.56 117 ILE A O 1
ATOM 915 N N . ASP A 1 118 ? 0.990 -10.305 -15.757 1.00 88.56 118 ASP A N 1
ATOM 916 C CA . ASP A 1 118 ? 1.036 -11.720 -16.109 1.00 88.56 118 ASP A CA 1
ATOM 917 C C . ASP A 1 118 ? -0.379 -12.315 -16.211 1.00 88.56 118 ASP A C 1
ATOM 919 O O . ASP A 1 118 ? -1.044 -12.477 -15.183 1.00 88.56 118 ASP A O 1
ATOM 923 N N . PRO A 1 119 ? -0.837 -12.714 -17.413 1.00 84.19 119 PRO A N 1
ATOM 924 C CA . PRO A 1 119 ? -2.171 -13.280 -17.602 1.00 84.19 119 PRO A CA 1
ATOM 925 C C . PRO A 1 119 ? -2.352 -14.656 -16.941 1.00 84.19 119 PRO A C 1
ATOM 927 O O . PRO A 1 119 ? -3.478 -15.141 -16.846 1.00 84.19 119 PRO A O 1
ATOM 930 N N . SER A 1 120 ? -1.272 -15.313 -16.502 1.00 89.44 120 SER A N 1
ATOM 931 C CA . SER A 1 120 ? -1.342 -16.597 -15.793 1.00 89.44 120 SER A CA 1
ATOM 932 C C . SER A 1 120 ? -1.667 -16.456 -14.301 1.00 89.44 120 SER A C 1
ATOM 934 O O . SER A 1 120 ? -2.020 -17.442 -13.650 1.00 89.44 120 SER A O 1
ATOM 936 N N . MET A 1 121 ? -1.566 -15.243 -13.756 1.00 91.12 121 MET A N 1
ATOM 937 C CA . MET A 1 121 ? -1.791 -14.949 -12.345 1.00 91.12 121 MET A CA 1
ATOM 938 C C . MET A 1 121 ? -3.210 -14.425 -12.111 1.00 91.12 121 MET A C 1
ATOM 940 O O . MET A 1 121 ? -3.767 -13.686 -12.915 1.00 91.12 121 MET A O 1
ATOM 944 N N . GLU A 1 122 ? -3.803 -14.784 -10.971 1.00 88.19 122 GLU A N 1
ATOM 945 C CA . GLU A 1 122 ? -5.096 -14.222 -10.574 1.00 88.19 122 GLU A CA 1
ATOM 946 C C . GLU A 1 122 ? -4.911 -12.756 -10.136 1.00 88.19 122 GLU A C 1
ATOM 948 O O . GLU A 1 122 ? -4.144 -12.499 -9.196 1.00 88.19 122 GLU A O 1
ATOM 953 N N . PRO A 1 123 ? -5.605 -11.792 -10.768 1.00 88.56 123 PRO A N 1
ATOM 954 C CA . PRO A 1 123 ? -5.431 -10.384 -10.454 1.00 88.56 123 PRO A CA 1
ATOM 955 C C . PRO A 1 123 ? -6.008 -10.039 -9.080 1.00 88.56 123 PRO A C 1
ATOM 957 O O . PRO A 1 123 ? -7.010 -10.589 -8.617 1.00 88.56 123 PRO A O 1
ATOM 960 N N . TYR A 1 124 ? -5.395 -9.051 -8.432 1.00 91.94 124 TYR A N 1
ATOM 961 C CA . TYR A 1 124 ? -5.920 -8.502 -7.187 1.00 91.94 124 TYR A CA 1
ATOM 962 C C . TYR A 1 124 ? -7.231 -7.737 -7.440 1.00 91.94 124 TYR A C 1
ATOM 964 O O . TYR A 1 124 ? -7.365 -7.067 -8.468 1.00 91.94 124 TYR A O 1
ATOM 972 N N . PRO A 1 125 ? -8.183 -7.731 -6.485 1.00 92.94 125 PRO A N 1
ATOM 973 C CA . PRO A 1 125 ? -9.389 -6.923 -6.605 1.00 92.94 125 PRO A CA 1
ATOM 974 C C . PRO A 1 125 ? -9.062 -5.444 -6.828 1.00 92.94 125 PRO A C 1
ATOM 976 O O . PRO A 1 125 ? -8.256 -4.856 -6.099 1.00 92.94 125 PRO A O 1
ATOM 979 N N . HIS A 1 126 ? -9.753 -4.814 -7.781 1.00 90.81 126 HIS A N 1
ATOM 980 C CA . HIS A 1 126 ? -9.511 -3.424 -8.184 1.00 90.81 126 HIS A CA 1
ATOM 981 C C . HIS A 1 126 ? -9.505 -2.438 -7.000 1.00 90.81 126 HIS A C 1
ATOM 983 O O . HIS A 1 126 ? -8.682 -1.522 -6.940 1.00 90.81 126 HIS A O 1
ATOM 989 N N . GLN A 1 127 ? -10.389 -2.640 -6.015 1.00 92.00 127 GLN A N 1
ATOM 990 C CA . GLN A 1 127 ? -10.465 -1.789 -4.823 1.00 92.00 127 GLN A CA 1
ATOM 991 C C . GLN A 1 127 ? -9.211 -1.867 -3.946 1.00 92.00 127 GLN A C 1
ATOM 993 O O . GLN A 1 127 ? -8.806 -0.858 -3.368 1.00 92.00 127 GLN A O 1
ATOM 998 N N . PHE A 1 128 ? -8.612 -3.054 -3.841 1.00 94.88 128 PHE A N 1
ATOM 999 C CA . PHE A 1 128 ? -7.396 -3.277 -3.072 1.00 94.88 128 PHE A CA 1
ATOM 1000 C C . PHE A 1 128 ? -6.193 -2.656 -3.775 1.00 94.88 128 PHE A C 1
ATOM 1002 O O . PHE A 1 128 ? -5.477 -1.866 -3.166 1.00 94.88 128 PHE A O 1
ATOM 1009 N N . ALA A 1 129 ? -6.024 -2.944 -5.069 1.00 94.38 129 ALA A N 1
ATOM 1010 C CA . ALA A 1 129 ? -4.963 -2.351 -5.872 1.00 94.38 129 ALA A CA 1
ATOM 1011 C C . ALA A 1 129 ? -5.034 -0.814 -5.829 1.00 94.38 129 ALA A C 1
ATOM 1013 O O . ALA A 1 129 ? -4.056 -0.148 -5.505 1.00 94.38 129 ALA A O 1
ATOM 1014 N N . THR A 1 130 ? -6.219 -0.234 -6.027 1.00 93.00 130 THR A N 1
ATOM 1015 C CA . THR A 1 130 ? -6.417 1.221 -5.946 1.00 93.00 130 THR A CA 1
ATOM 1016 C C . THR A 1 130 ? -6.027 1.796 -4.581 1.00 93.00 130 THR A C 1
ATOM 1018 O O . THR A 1 130 ? -5.393 2.854 -4.517 1.00 93.00 130 THR A O 1
ATOM 1021 N N . ALA A 1 131 ? -6.379 1.115 -3.485 1.00 95.19 131 ALA A N 1
ATOM 1022 C CA . ALA A 1 131 ? -5.987 1.530 -2.139 1.00 95.19 131 ALA A CA 1
ATOM 1023 C C . ALA A 1 131 ? -4.465 1.448 -1.940 1.00 95.19 131 ALA A C 1
ATOM 1025 O O . ALA A 1 131 ? -3.885 2.363 -1.363 1.00 95.19 131 ALA A O 1
ATOM 1026 N N . LEU A 1 132 ? -3.816 0.413 -2.481 1.00 96.44 132 LEU A N 1
ATOM 1027 C CA . LEU A 1 132 ? -2.368 0.220 -2.404 1.00 96.44 132 LEU A CA 1
ATOM 1028 C C . LEU A 1 132 ? -1.599 1.329 -3.135 1.00 96.44 132 LEU A C 1
ATOM 1030 O O . LEU A 1 132 ? -0.733 1.961 -2.541 1.00 96.44 132 LEU A O 1
ATOM 1034 N N . PHE A 1 133 ? -1.957 1.640 -4.383 1.00 95.06 133 PHE A N 1
ATOM 1035 C CA . PHE A 1 133 ? -1.321 2.741 -5.120 1.00 95.06 133 PHE A CA 1
ATOM 1036 C C . PHE A 1 133 ? -1.596 4.108 -4.476 1.00 95.06 133 PHE A C 1
ATOM 1038 O O . PHE A 1 133 ? -0.726 4.976 -4.466 1.00 95.06 133 PHE A O 1
ATOM 1045 N N . SER A 1 134 ? -2.789 4.306 -3.903 1.00 94.50 134 SER A N 1
ATOM 1046 C CA . SER A 1 134 ? -3.103 5.534 -3.156 1.00 94.50 134 SER A CA 1
ATOM 1047 C C . SER A 1 134 ? -2.248 5.669 -1.897 1.00 94.50 134 SER A C 1
ATOM 1049 O O . SER A 1 134 ? -1.810 6.773 -1.580 1.00 94.50 134 SER A O 1
ATOM 1051 N N . PHE A 1 135 ? -1.989 4.560 -1.205 1.00 95.88 135 PHE A N 1
ATOM 1052 C CA . PHE A 1 135 ? -1.106 4.528 -0.047 1.00 95.88 135 PHE A CA 1
ATOM 1053 C C . PHE A 1 135 ? 0.336 4.882 -0.435 1.00 95.88 135 PHE A C 1
ATOM 1055 O O . PHE A 1 135 ? 0.924 5.761 0.189 1.00 95.88 135 PHE A O 1
ATOM 1062 N N . LEU A 1 136 ? 0.863 4.295 -1.519 1.00 96.06 136 LEU A N 1
ATOM 1063 C CA . LEU A 1 136 ? 2.192 4.637 -2.048 1.00 96.06 136 LEU A CA 1
ATOM 1064 C C . LEU A 1 136 ? 2.318 6.120 -2.406 1.00 96.06 136 LEU A C 1
ATOM 1066 O O . LEU A 1 136 ? 3.328 6.736 -2.092 1.00 96.06 136 LEU A O 1
ATOM 1070 N N . TYR A 1 137 ? 1.286 6.707 -3.018 1.00 94.38 137 TYR A N 1
ATOM 1071 C CA . TYR A 1 137 ? 1.266 8.135 -3.336 1.00 94.38 137 TYR A CA 1
ATOM 1072 C C . TYR A 1 137 ? 1.385 9.015 -2.089 1.00 94.38 137 TYR A C 1
ATOM 1074 O O . TYR A 1 137 ? 2.194 9.939 -2.068 1.00 94.38 137 TYR A O 1
ATOM 1082 N N . HIS A 1 138 ? 0.609 8.727 -1.041 1.00 92.75 138 HIS A N 1
ATOM 1083 C CA . HIS A 1 138 ? 0.680 9.512 0.194 1.00 92.75 138 HIS A CA 1
ATOM 1084 C C . HIS A 1 138 ? 2.009 9.301 0.914 1.00 92.75 138 HIS A C 1
ATOM 1086 O O . HIS A 1 138 ? 2.541 10.251 1.470 1.00 92.75 138 HIS A O 1
ATOM 1092 N N . LEU A 1 139 ? 2.572 8.092 0.862 1.00 93.19 139 LEU A N 1
ATOM 1093 C CA . LEU A 1 139 ? 3.887 7.822 1.432 1.00 93.19 139 LEU A CA 1
ATOM 1094 C C . LEU A 1 139 ? 4.986 8.605 0.694 1.00 93.19 139 LEU A C 1
ATOM 1096 O O . LEU A 1 139 ? 5.787 9.273 1.336 1.00 93.19 139 LEU A O 1
ATOM 1100 N N . ALA A 1 140 ? 4.969 8.596 -0.643 1.00 92.69 140 ALA A N 1
ATOM 1101 C CA . ALA A 1 140 ? 5.913 9.333 -1.489 1.00 92.69 140 ALA A CA 1
ATOM 1102 C C . ALA A 1 140 ? 5.748 10.860 -1.431 1.00 92.69 140 ALA A C 1
ATOM 1104 O O . ALA A 1 140 ? 6.628 11.581 -1.886 1.00 92.69 140 ALA A O 1
ATOM 1105 N N . SER A 1 141 ? 4.623 11.361 -0.909 1.00 91.31 141 SER A N 1
ATOM 1106 C CA . SER A 1 141 ? 4.385 12.804 -0.758 1.00 91.31 141 SER A CA 1
ATOM 1107 C C . SER A 1 141 ? 5.222 13.428 0.367 1.00 91.31 141 SER A C 1
ATOM 1109 O O . SER A 1 141 ? 5.294 14.649 0.451 1.00 91.31 141 SER A O 1
ATOM 1111 N N . TYR A 1 142 ? 5.841 12.605 1.221 1.00 90.44 142 TYR A N 1
ATOM 1112 C CA . TYR A 1 142 ? 6.721 13.031 2.306 1.00 90.44 142 TYR A CA 1
ATOM 1113 C C . TYR A 1 142 ? 8.138 12.510 2.073 1.00 90.44 142 TYR A C 1
ATOM 1115 O O . TYR A 1 142 ? 8.301 11.337 1.740 1.00 90.44 142 TYR A O 1
ATOM 1123 N N . ASP A 1 143 ? 9.152 13.336 2.339 1.00 90.06 143 ASP A N 1
ATOM 1124 C CA . ASP A 1 143 ? 10.562 13.025 2.054 1.00 90.06 143 ASP A CA 1
ATOM 1125 C C . ASP A 1 143 ? 10.996 11.662 2.616 1.00 90.06 143 ASP A C 1
ATOM 1127 O O . ASP A 1 143 ? 11.424 10.793 1.862 1.00 90.06 143 ASP A O 1
ATOM 1131 N N . ALA A 1 144 ? 10.772 11.409 3.912 1.00 91.19 144 ALA A N 1
ATOM 1132 C CA . ALA A 1 144 ? 11.143 10.142 4.555 1.00 91.19 144 ALA A CA 1
ATOM 1133 C C . ALA A 1 144 ? 10.459 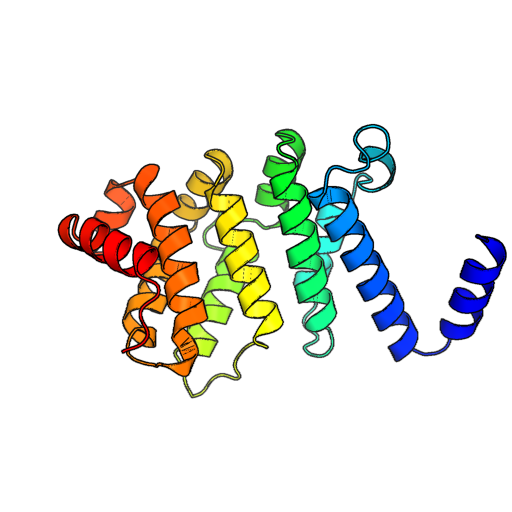8.913 3.921 1.00 91.19 144 ALA A C 1
ATOM 1135 O O . ALA A 1 144 ? 11.038 7.828 3.851 1.00 91.19 144 ALA A O 1
ATOM 1136 N N . GLY A 1 145 ? 9.213 9.066 3.463 1.00 92.25 145 GLY A N 1
ATOM 1137 C CA . GLY A 1 145 ? 8.493 7.998 2.776 1.00 92.25 145 GLY A CA 1
ATOM 1138 C C . GLY A 1 145 ? 8.980 7.807 1.340 1.00 92.25 145 GLY A C 1
ATOM 1139 O O . GLY A 1 145 ? 9.128 6.671 0.893 1.00 92.25 145 GLY A O 1
ATOM 1140 N N . GLY A 1 146 ? 9.287 8.895 0.634 1.00 91.62 146 GLY A N 1
ATOM 1141 C CA . GLY A 1 146 ? 9.892 8.861 -0.694 1.00 91.62 146 GLY A CA 1
ATOM 1142 C C . GLY A 1 146 ? 11.273 8.203 -0.695 1.00 91.62 146 GLY A C 1
ATOM 1143 O O . GLY A 1 146 ? 11.504 7.296 -1.492 1.00 91.62 146 GLY A O 1
ATOM 1144 N N . GLU A 1 147 ? 12.146 8.569 0.245 1.00 92.56 147 GLU A N 1
ATOM 1145 C CA . GLU A 1 147 ? 13.464 7.945 0.438 1.00 92.56 147 GLU A CA 1
ATOM 1146 C C . GLU A 1 147 ? 13.350 6.432 0.680 1.00 92.56 147 GLU A C 1
ATOM 1148 O O . GLU A 1 147 ? 14.051 5.643 0.043 1.00 92.56 147 GLU A O 1
ATOM 1153 N N . ALA A 1 148 ? 12.414 6.005 1.537 1.00 94.31 148 ALA A N 1
ATOM 1154 C CA . ALA A 1 148 ? 12.155 4.586 1.782 1.00 94.31 148 ALA A CA 1
ATOM 1155 C C . ALA A 1 148 ? 11.678 3.849 0.513 1.00 94.31 148 ALA A C 1
ATOM 1157 O O . ALA A 1 148 ? 12.078 2.715 0.250 1.00 94.31 148 ALA A O 1
ATOM 1158 N N . LEU A 1 149 ? 10.839 4.485 -0.311 1.00 94.94 149 LEU A N 1
ATOM 1159 C CA . LEU A 1 149 ? 10.363 3.895 -1.567 1.00 94.94 149 LEU A CA 1
ATOM 1160 C C . LEU A 1 149 ? 11.470 3.779 -2.625 1.00 94.94 149 LEU A C 1
ATOM 1162 O O . LEU A 1 149 ? 11.478 2.815 -3.399 1.00 94.94 149 LEU A O 1
ATOM 1166 N N . VAL A 1 150 ? 12.418 4.719 -2.650 1.00 92.62 150 VAL A N 1
ATOM 1167 C CA . VAL A 1 150 ? 13.631 4.608 -3.475 1.00 92.62 150 VAL A CA 1
ATOM 1168 C C . VAL A 1 150 ? 14.483 3.437 -2.993 1.00 92.62 150 VAL A C 1
ATOM 1170 O O . VAL A 1 150 ? 14.848 2.581 -3.802 1.00 92.62 150 VAL A O 1
ATOM 1173 N N . SER A 1 151 ? 14.749 3.344 -1.685 1.00 92.06 151 SER A N 1
ATOM 1174 C CA . SER A 1 151 ? 15.667 2.343 -1.125 1.00 92.06 151 SER A CA 1
ATOM 1175 C C . SER A 1 151 ? 15.200 0.897 -1.325 1.00 92.06 151 SER A C 1
ATOM 1177 O O . SER A 1 151 ? 16.025 -0.006 -1.465 1.00 92.06 151 SER A O 1
ATOM 1179 N N . CYS A 1 152 ? 13.888 0.655 -1.391 1.00 94.06 152 CYS A N 1
ATOM 1180 C CA . CYS A 1 152 ? 13.329 -0.671 -1.665 1.00 94.06 152 CYS A CA 1
ATOM 1181 C C . CYS A 1 152 ? 13.040 -0.954 -3.154 1.00 94.06 152 CYS A C 1
ATOM 1183 O O . CYS A 1 152 ? 12.484 -2.012 -3.477 1.00 94.06 152 CYS A O 1
ATOM 1185 N N . GLY A 1 153 ? 13.416 -0.045 -4.062 1.00 91.81 153 GLY A N 1
ATOM 1186 C CA . GLY A 1 153 ? 13.308 -0.235 -5.511 1.00 91.81 153 GLY A CA 1
ATOM 1187 C C . GLY A 1 153 ? 11.891 -0.085 -6.076 1.00 91.81 153 GLY A C 1
ATOM 1188 O O . GLY A 1 153 ? 11.562 -0.716 -7.083 1.00 91.81 153 GLY A O 1
ATOM 1189 N N . MET A 1 154 ? 11.018 0.721 -5.456 1.00 93.69 154 MET A N 1
ATOM 1190 C CA . MET A 1 154 ? 9.650 0.916 -5.971 1.00 93.69 154 MET A CA 1
ATOM 1191 C C . MET A 1 154 ? 9.600 1.697 -7.279 1.00 93.69 154 MET A C 1
ATOM 1193 O O . MET A 1 154 ? 8.678 1.476 -8.061 1.00 93.69 154 MET A O 1
ATOM 1197 N N . MET A 1 155 ? 10.599 2.540 -7.562 1.00 91.44 155 MET A N 1
ATOM 1198 C CA . MET A 1 155 ? 10.722 3.229 -8.852 1.00 91.44 155 MET A CA 1
ATOM 1199 C C . MET A 1 155 ? 10.685 2.230 -10.021 1.00 91.44 155 MET A C 1
ATOM 1201 O O . MET A 1 155 ? 9.848 2.351 -10.913 1.00 91.44 155 MET A O 1
ATOM 1205 N N . GLU A 1 156 ? 11.523 1.188 -9.977 1.00 89.88 156 GLU A N 1
ATOM 1206 C CA . GLU A 1 156 ? 11.574 0.156 -11.020 1.00 89.88 156 GLU A CA 1
ATOM 1207 C C . GLU A 1 156 ? 10.228 -0.568 -11.174 1.00 89.88 156 GLU A C 1
ATOM 1209 O O . GLU A 1 156 ? 9.738 -0.774 -12.286 1.00 89.88 156 GLU A O 1
ATOM 1214 N N . ALA A 1 157 ? 9.615 -0.955 -10.052 1.00 92.25 157 ALA A N 1
ATOM 1215 C CA . ALA A 1 157 ? 8.349 -1.677 -10.057 1.00 92.25 157 ALA A CA 1
ATOM 1216 C C . ALA A 1 157 ? 7.221 -0.840 -10.681 1.00 92.25 157 ALA A C 1
ATOM 1218 O O . ALA A 1 157 ? 6.462 -1.347 -11.506 1.00 92.25 157 ALA A O 1
ATOM 1219 N N . LEU A 1 158 ? 7.136 0.447 -10.337 1.00 91.88 158 LEU A N 1
ATOM 1220 C CA . LEU A 1 158 ? 6.116 1.352 -10.864 1.00 91.88 158 LEU A CA 1
ATOM 1221 C C . LEU A 1 158 ? 6.332 1.652 -12.349 1.00 91.88 158 LEU A C 1
ATOM 1223 O O . LEU A 1 158 ? 5.362 1.644 -13.104 1.00 91.88 158 LEU A O 1
ATOM 1227 N N . LEU A 1 159 ? 7.579 1.823 -12.800 1.00 88.81 159 LEU A N 1
ATOM 1228 C CA . LEU A 1 159 ? 7.894 2.001 -14.223 1.00 88.81 159 LEU A CA 1
ATOM 1229 C C . LEU A 1 159 ? 7.433 0.811 -15.081 1.00 88.81 159 LEU A C 1
ATOM 1231 O O . LEU A 1 159 ? 6.982 1.014 -16.210 1.00 88.81 159 LEU A O 1
ATOM 1235 N N . LYS A 1 160 ? 7.463 -0.421 -14.546 1.00 88.75 160 LYS A N 1
ATOM 1236 C CA . LYS A 1 160 ? 6.894 -1.598 -15.231 1.00 88.75 160 LYS A CA 1
ATOM 1237 C C . LYS A 1 160 ? 5.394 -1.441 -15.477 1.00 88.75 160 LYS A C 1
ATOM 1239 O O . LYS A 1 160 ? 4.949 -1.727 -16.582 1.00 88.75 160 LYS A O 1
ATOM 1244 N N . VAL A 1 161 ? 4.630 -0.933 -14.507 1.00 86.56 161 VAL A N 1
ATOM 1245 C CA . VAL A 1 161 ? 3.181 -0.689 -14.672 1.00 86.56 161 VAL A CA 1
ATOM 1246 C C . VAL A 1 161 ? 2.929 0.183 -15.892 1.00 86.56 161 VAL A C 1
ATOM 1248 O O . VAL A 1 161 ? 2.085 -0.141 -16.718 1.00 86.56 161 VAL A O 1
ATOM 1251 N N . ILE A 1 162 ? 3.695 1.263 -16.042 1.00 86.19 162 ILE A N 1
ATOM 1252 C CA . ILE A 1 162 ? 3.463 2.191 -17.145 1.00 86.19 162 ILE A CA 1
ATOM 1253 C C . ILE A 1 162 ? 3.899 1.591 -18.483 1.00 86.19 162 ILE A C 1
ATOM 1255 O O . ILE A 1 162 ? 3.211 1.753 -19.485 1.00 86.19 162 ILE A O 1
ATOM 1259 N N . LYS A 1 163 ? 5.018 0.863 -18.499 1.00 84.38 163 LYS A N 1
ATOM 1260 C CA . LYS A 1 163 ? 5.520 0.223 -19.716 1.00 84.38 163 LYS A CA 1
ATOM 1261 C C . LYS A 1 163 ? 4.574 -0.853 -20.252 1.00 84.38 163 LYS A C 1
ATOM 1263 O O . LYS A 1 163 ? 4.437 -0.971 -21.462 1.00 84.38 163 LYS A O 1
ATOM 1268 N N . PHE A 1 164 ? 3.992 -1.664 -19.371 1.00 81.31 164 PHE A N 1
ATOM 1269 C CA . PHE A 1 164 ? 3.221 -2.844 -19.770 1.00 81.31 164 PHE A CA 1
ATOM 1270 C C . PHE A 1 164 ? 1.714 -2.593 -19.863 1.00 81.31 164 PHE A C 1
ATOM 1272 O O . PHE A 1 164 ? 1.063 -3.262 -20.651 1.00 81.31 164 PHE A O 1
ATOM 1279 N N . LEU A 1 165 ? 1.165 -1.634 -19.108 1.00 77.81 165 LEU A N 1
ATOM 1280 C CA . LEU A 1 165 ? -0.276 -1.335 -19.109 1.00 77.81 165 LEU A CA 1
ATOM 1281 C C . LEU A 1 165 ? -0.630 -0.037 -19.855 1.00 77.81 165 LEU A C 1
ATOM 1283 O O . LEU A 1 165 ? -1.789 0.367 -19.858 1.00 77.81 165 LEU A O 1
ATOM 1287 N N . GLY A 1 166 ? 0.352 0.645 -20.457 1.00 64.44 166 GLY A N 1
ATOM 1288 C CA . GLY A 1 166 ? 0.168 1.951 -21.104 1.00 64.44 166 GLY A CA 1
ATOM 1289 C C . GLY A 1 166 ? -0.796 1.949 -22.295 1.00 64.44 166 GLY A C 1
ATOM 1290 O O . GLY A 1 166 ? -1.456 2.958 -22.529 1.00 64.44 166 GLY A O 1
ATOM 1291 N N . ASP A 1 167 ? -0.919 0.815 -22.987 1.00 65.94 167 ASP A N 1
ATOM 1292 C CA . ASP A 1 167 ? -1.760 0.670 -24.182 1.00 65.94 167 ASP A CA 1
ATOM 1293 C C . ASP A 1 167 ? -3.141 0.052 -23.874 1.00 65.94 167 ASP A C 1
ATOM 1295 O O . ASP A 1 167 ? -4.006 -0.022 -24.749 1.00 65.94 167 ASP A O 1
ATOM 1299 N N . GLU A 1 168 ? -3.384 -0.378 -22.629 1.00 70.44 168 GLU A N 1
ATOM 1300 C CA . GLU A 1 168 ? -4.637 -1.016 -22.218 1.00 70.44 168 GLU A CA 1
ATOM 1301 C C . GLU A 1 168 ? -5.620 0.002 -21.626 1.00 70.44 168 GLU A C 1
ATOM 1303 O O . GLU A 1 168 ? -5.456 0.498 -20.507 1.00 70.44 168 GLU A O 1
ATOM 1308 N N . GLN A 1 169 ? -6.700 0.282 -22.361 1.00 61.47 169 GLN A N 1
ATOM 1309 C CA . GLN A 1 169 ? -7.687 1.303 -21.991 1.00 61.47 169 GLN A CA 1
ATOM 1310 C C . GLN A 1 169 ? -8.368 1.028 -20.633 1.00 61.47 169 GLN A C 1
ATOM 1312 O O . GLN A 1 169 ? -8.671 1.962 -19.887 1.00 61.47 169 GLN A O 1
ATOM 1317 N N . ASP A 1 170 ? -8.516 -0.246 -20.260 1.00 67.31 170 ASP A N 1
ATOM 1318 C CA . ASP A 1 170 ? -9.114 -0.667 -18.987 1.00 67.31 170 ASP A CA 1
ATOM 1319 C C . ASP A 1 170 ? -8.180 -0.469 -17.772 1.00 67.31 170 ASP A C 1
ATOM 1321 O O . ASP A 1 170 ? -8.640 -0.470 -16.626 1.00 67.31 170 ASP A O 1
ATOM 1325 N N . GLN A 1 171 ? -6.878 -0.236 -17.991 1.00 74.69 171 GLN A N 1
ATOM 1326 C CA . GLN A 1 171 ? -5.861 -0.123 -16.932 1.00 74.69 171 GLN A CA 1
ATOM 1327 C C . GLN A 1 171 ? -5.316 1.303 -16.738 1.00 74.69 171 GLN A C 1
ATOM 1329 O O . GLN A 1 171 ? -4.482 1.537 -15.854 1.00 74.69 171 GLN A O 1
ATOM 1334 N N . ILE A 1 172 ? -5.843 2.294 -17.473 1.00 80.69 172 ILE A N 1
ATOM 1335 C CA . ILE A 1 172 ? -5.424 3.712 -17.412 1.00 80.69 172 ILE A CA 1
ATOM 1336 C C . ILE A 1 172 ? -5.417 4.257 -15.972 1.00 80.69 172 ILE A C 1
ATOM 1338 O O . ILE A 1 172 ? -4.552 5.052 -15.588 1.00 80.69 172 ILE A O 1
ATOM 1342 N N . THR A 1 173 ? -6.344 3.805 -15.123 1.00 84.06 173 THR A N 1
ATOM 1343 C CA . THR A 1 173 ? -6.410 4.225 -13.712 1.00 84.06 173 THR A CA 1
ATOM 1344 C C . THR A 1 173 ? -5.147 3.848 -12.927 1.00 84.06 173 THR A C 1
ATOM 1346 O O . THR A 1 173 ? -4.701 4.618 -12.075 1.00 84.06 173 THR A O 1
ATOM 1349 N N . PHE A 1 174 ? -4.549 2.685 -13.190 1.00 85.00 174 PHE A N 1
ATOM 1350 C CA . PHE A 1 174 ? -3.325 2.262 -12.505 1.00 85.00 174 PHE A CA 1
ATOM 1351 C C . PHE A 1 174 ? -2.094 2.942 -13.082 1.00 85.00 174 PHE A C 1
ATOM 1353 O O . PHE A 1 174 ? -1.245 3.383 -12.310 1.00 85.00 174 PHE A O 1
ATOM 1360 N N . VAL A 1 175 ? -2.043 3.111 -14.407 1.00 86.50 175 VAL A N 1
ATOM 1361 C CA . VAL A 1 175 ? -0.972 3.854 -15.080 1.00 86.50 175 VAL A CA 1
ATOM 1362 C C . VAL A 1 175 ? -0.894 5.272 -14.522 1.00 86.50 175 VAL A C 1
ATOM 1364 O O . VAL A 1 175 ? 0.141 5.660 -13.988 1.00 86.50 175 VAL A O 1
ATOM 1367 N N . THR A 1 176 ? -2.002 6.017 -14.531 1.00 87.81 176 THR A N 1
ATOM 1368 C CA . THR A 1 176 ? -2.048 7.401 -14.021 1.00 87.81 176 THR A CA 1
ATOM 1369 C C . THR A 1 176 ? -1.641 7.504 -12.551 1.00 87.81 176 THR A C 1
ATOM 1371 O O . THR A 1 176 ? -0.924 8.428 -12.171 1.00 87.81 176 THR A O 1
ATOM 1374 N N . ARG A 1 177 ? -2.034 6.544 -11.706 1.00 89.19 177 ARG A N 1
ATOM 1375 C CA . ARG A 1 177 ? -1.597 6.501 -10.302 1.00 89.19 177 ARG A CA 1
ATOM 1376 C C . ARG A 1 177 ? -0.107 6.202 -10.171 1.00 89.19 177 ARG A C 1
ATOM 1378 O O . ARG A 1 177 ? 0.556 6.884 -9.397 1.00 89.19 177 ARG A O 1
ATOM 1385 N N . ALA A 1 178 ? 0.421 5.240 -10.927 1.00 90.81 178 ALA A N 1
ATOM 1386 C CA . ALA A 1 178 ? 1.844 4.914 -10.936 1.00 90.81 178 ALA A CA 1
ATOM 1387 C C . ALA A 1 178 ? 2.688 6.115 -11.381 1.00 90.81 178 ALA A C 1
ATOM 1389 O O . ALA A 1 178 ? 3.662 6.445 -10.708 1.00 90.81 178 ALA A O 1
ATOM 1390 N N . VAL A 1 179 ? 2.260 6.828 -12.433 1.00 90.06 179 VAL A N 1
ATOM 1391 C CA . VAL A 1 179 ? 2.910 8.068 -12.890 1.00 90.06 179 VAL A CA 1
ATOM 1392 C C . VAL A 1 179 ? 3.031 9.076 -11.753 1.00 90.06 179 VAL A C 1
ATOM 1394 O O . VAL A 1 179 ? 4.103 9.632 -11.543 1.00 90.06 179 VAL A O 1
ATOM 1397 N N . ARG A 1 180 ? 1.951 9.310 -10.997 1.00 91.00 180 ARG A N 1
ATOM 1398 C CA . ARG A 1 180 ? 1.964 10.291 -9.900 1.00 91.00 180 ARG A CA 1
ATOM 1399 C C . ARG A 1 180 ? 2.967 9.932 -8.811 1.00 91.00 180 ARG A C 1
ATOM 1401 O O . ARG A 1 180 ? 3.618 10.822 -8.280 1.00 91.00 180 ARG A O 1
ATOM 1408 N N . VAL A 1 181 ? 3.094 8.648 -8.477 1.00 92.06 181 VAL A N 1
ATOM 1409 C CA . VAL A 1 181 ? 4.089 8.192 -7.495 1.00 92.06 181 VAL A CA 1
ATOM 1410 C C . VAL A 1 181 ? 5.506 8.364 -8.052 1.00 92.06 181 VAL A C 1
ATOM 1412 O O . VAL A 1 181 ? 6.379 8.863 -7.350 1.00 92.06 181 VAL A O 1
ATOM 1415 N N . VAL A 1 182 ? 5.729 8.013 -9.321 1.00 91.06 182 VAL A N 1
ATOM 1416 C CA . VAL A 1 182 ? 7.026 8.186 -9.996 1.00 91.06 182 VAL A CA 1
ATOM 1417 C C . VAL A 1 182 ? 7.435 9.658 -10.078 1.00 91.06 182 VAL A C 1
ATOM 1419 O O . VAL A 1 182 ? 8.599 9.953 -9.827 1.00 91.06 182 VAL A O 1
ATOM 1422 N N . ASP A 1 183 ? 6.519 10.584 -10.375 1.00 89.25 183 ASP A N 1
ATOM 1423 C CA . ASP A 1 183 ? 6.817 12.027 -10.421 1.00 89.25 183 ASP A CA 1
ATOM 1424 C C . ASP A 1 183 ? 7.229 12.552 -9.037 1.00 89.25 183 ASP A C 1
ATOM 1426 O O . ASP A 1 183 ? 8.232 13.255 -8.926 1.00 89.25 183 ASP A O 1
ATOM 1430 N N . LEU A 1 184 ? 6.532 12.137 -7.970 1.00 88.81 184 LEU A N 1
ATOM 1431 C CA . LEU A 1 184 ? 6.915 12.479 -6.595 1.00 88.81 184 LEU A CA 1
ATOM 1432 C C . LEU A 1 184 ? 8.318 11.969 -6.251 1.00 88.81 184 LEU A C 1
ATOM 1434 O O . LEU A 1 184 ? 9.147 12.740 -5.778 1.00 88.81 184 LEU A O 1
ATOM 1438 N N . ILE A 1 185 ? 8.610 10.699 -6.547 1.00 88.75 185 ILE A N 1
ATOM 1439 C CA . ILE A 1 185 ? 9.929 10.124 -6.268 1.00 88.75 185 ILE A CA 1
ATOM 1440 C C . ILE A 1 185 ? 11.015 10.790 -7.127 1.00 88.75 185 ILE A C 1
ATOM 1442 O O . ILE A 1 185 ? 12.097 11.069 -6.630 1.00 88.75 185 ILE A O 1
ATOM 1446 N N . THR A 1 186 ? 10.738 11.094 -8.395 1.00 86.00 186 THR A N 1
ATOM 1447 C CA . THR A 1 186 ? 11.697 11.752 -9.303 1.00 86.00 186 THR A CA 1
ATOM 1448 C C . THR A 1 186 ? 12.055 13.167 -8.844 1.00 86.00 186 THR A C 1
ATOM 1450 O O . THR A 1 186 ? 13.189 13.603 -9.042 1.00 86.00 186 THR A O 1
ATOM 1453 N N . ASN A 1 187 ? 11.116 13.886 -8.216 1.00 83.38 187 ASN A N 1
ATOM 1454 C CA . ASN A 1 187 ? 11.405 15.191 -7.614 1.00 83.38 187 ASN A CA 1
ATOM 1455 C C . ASN A 1 187 ? 12.373 15.081 -6.418 1.00 83.38 187 ASN A C 1
ATOM 1457 O O . ASN A 1 187 ? 13.076 16.048 -6.138 1.00 83.38 187 ASN A O 1
ATOM 1461 N N . LEU A 1 188 ? 12.425 13.925 -5.745 1.00 79.12 188 LEU A N 1
ATOM 1462 C CA . LEU A 1 188 ? 13.354 13.644 -4.644 1.00 79.12 188 LEU A CA 1
ATOM 1463 C C . LEU A 1 188 ? 14.696 13.092 -5.150 1.00 79.12 188 LEU A C 1
ATOM 1465 O O . LEU A 1 188 ? 15.752 13.558 -4.732 1.00 79.12 188 LEU A O 1
ATOM 1469 N N . ASP A 1 189 ? 14.659 12.124 -6.070 1.00 77.88 189 ASP A N 1
ATOM 1470 C CA . ASP A 1 189 ? 15.837 11.435 -6.604 1.00 77.88 189 ASP A CA 1
ATOM 1471 C C . ASP A 1 189 ? 15.736 11.218 -8.127 1.00 77.88 189 ASP A C 1
ATOM 1473 O O . ASP A 1 189 ? 15.278 10.190 -8.640 1.00 77.88 189 ASP A O 1
ATOM 1477 N N . MET A 1 190 ? 16.221 12.212 -8.876 1.00 79.50 190 MET A N 1
ATOM 1478 C CA . MET A 1 190 ? 16.312 12.167 -10.339 1.00 79.50 190 MET A CA 1
ATOM 1479 C C . MET A 1 190 ? 17.306 11.102 -10.839 1.00 79.50 190 MET A C 1
ATOM 1481 O O . MET A 1 190 ? 17.145 10.578 -11.944 1.00 79.50 190 MET A O 1
ATOM 1485 N N . ALA A 1 191 ? 18.333 10.762 -10.052 1.00 75.56 191 ALA A N 1
ATOM 1486 C CA . ALA A 1 191 ? 19.335 9.776 -10.451 1.00 75.56 191 ALA A CA 1
ATOM 1487 C C . ALA A 1 191 ? 18.741 8.361 -10.453 1.00 75.56 191 ALA A C 1
ATOM 1489 O O . ALA A 1 191 ? 18.994 7.589 -11.383 1.00 75.56 191 ALA A O 1
ATOM 1490 N N . ALA A 1 192 ? 17.884 8.048 -9.474 1.00 73.06 192 ALA A N 1
ATOM 1491 C CA . ALA A 1 192 ? 17.119 6.805 -9.450 1.00 73.06 192 ALA A CA 1
ATOM 1492 C C . ALA A 1 192 ? 16.187 6.665 -10.666 1.00 73.06 192 ALA A C 1
ATOM 1494 O O . ALA A 1 192 ? 16.044 5.572 -11.205 1.00 73.06 192 ALA A O 1
ATOM 1495 N N . PHE A 1 193 ? 15.575 7.745 -11.152 1.00 72.88 193 PHE A N 1
ATOM 1496 C CA . PHE A 1 193 ? 14.747 7.686 -12.363 1.00 72.88 193 PHE A CA 1
ATOM 1497 C C . PHE A 1 193 ? 15.578 7.374 -13.621 1.00 72.88 193 PHE A C 1
ATOM 1499 O O . PHE A 1 193 ? 15.222 6.496 -14.412 1.00 72.88 193 PHE A O 1
ATOM 1506 N N . GLN A 1 194 ? 16.720 8.048 -13.787 1.00 78.62 194 GLN A N 1
ATOM 1507 C CA . GLN A 1 194 ? 17.596 7.863 -14.950 1.00 78.62 194 GLN A CA 1
ATOM 1508 C C . GLN A 1 194 ? 18.229 6.470 -14.999 1.00 78.62 194 GLN A C 1
ATOM 1510 O O . GLN A 1 194 ? 18.307 5.865 -16.071 1.00 78.62 194 GLN A O 1
ATOM 1515 N N . SER A 1 195 ? 18.639 5.929 -13.848 1.00 76.44 195 SER A N 1
ATOM 1516 C CA . SER A 1 195 ? 19.258 4.600 -13.765 1.00 76.44 195 SER A CA 1
ATOM 1517 C C . SER A 1 195 ? 18.311 3.466 -14.168 1.00 76.44 195 SER A C 1
ATOM 1519 O O . SER A 1 195 ? 18.769 2.439 -14.665 1.00 76.44 195 SER A O 1
ATOM 1521 N N . HIS A 1 196 ? 16.996 3.673 -14.046 1.00 76.44 196 HIS A N 1
ATOM 1522 C CA . HIS A 1 196 ? 15.966 2.714 -14.456 1.00 76.44 196 HIS A CA 1
ATOM 1523 C C . HIS A 1 196 ? 15.391 2.999 -15.857 1.00 76.44 196 HIS A C 1
ATOM 1525 O O . HIS A 1 196 ? 14.329 2.487 -16.214 1.00 76.44 196 HIS A O 1
ATOM 1531 N N . GLY A 1 197 ? 16.096 3.791 -16.676 1.00 69.25 197 GLY A N 1
ATOM 1532 C CA . GLY A 1 197 ? 15.742 4.049 -18.076 1.00 69.25 197 GLY A CA 1
ATOM 1533 C C . GLY A 1 197 ? 14.759 5.203 -18.292 1.00 69.25 197 GLY A C 1
ATOM 1534 O O . GLY A 1 197 ? 14.257 5.374 -19.404 1.00 69.25 197 GLY A O 1
ATOM 1535 N N . GLY A 1 198 ? 14.484 6.007 -17.262 1.00 64.12 198 GLY A N 1
ATOM 1536 C CA . GLY A 1 198 ? 13.690 7.224 -17.377 1.00 64.12 198 GLY A CA 1
ATOM 1537 C C . GLY A 1 198 ? 14.463 8.344 -18.079 1.00 64.12 198 GLY A C 1
ATOM 1538 O O . GLY A 1 198 ? 15.525 8.763 -17.623 1.00 64.12 198 GLY A O 1
ATOM 1539 N N . SER A 1 199 ? 13.941 8.867 -19.193 1.00 60.91 199 SER A N 1
ATOM 1540 C CA . SER A 1 199 ? 14.544 10.025 -19.872 1.00 60.91 199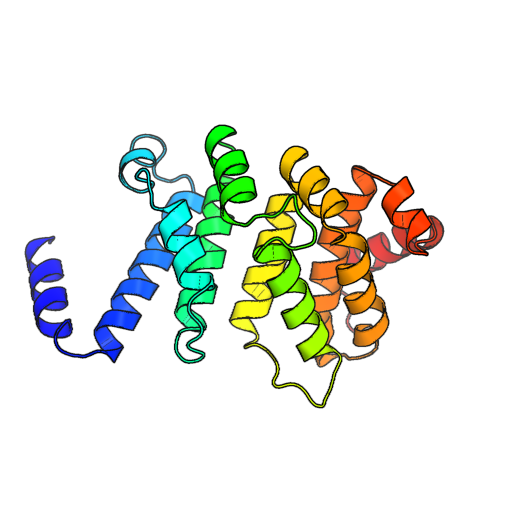 SER A CA 1
ATOM 1541 C C . SER A 1 199 ? 13.930 11.335 -19.358 1.00 60.91 199 SER A C 1
ATOM 1543 O O . SER A 1 199 ? 12.707 11.398 -19.217 1.00 60.91 199 SER A O 1
ATOM 1545 N N . PRO A 1 200 ? 14.693 12.417 -19.122 1.00 55.69 200 PRO A N 1
ATOM 1546 C CA . PRO A 1 200 ? 14.130 13.694 -18.666 1.00 55.69 200 PRO A CA 1
ATOM 1547 C C . PRO A 1 200 ? 13.080 14.287 -19.625 1.00 55.69 200 PRO A C 1
ATOM 1549 O O . PRO A 1 200 ? 12.180 14.988 -19.177 1.00 55.69 200 PRO A O 1
ATOM 1552 N N . SER A 1 201 ? 13.121 13.954 -20.922 1.00 50.09 201 SER A N 1
ATOM 1553 C CA . SER A 1 201 ? 12.075 14.334 -21.888 1.00 50.09 201 SER A CA 1
ATOM 1554 C C . SER A 1 201 ? 10.737 13.626 -21.643 1.00 50.09 201 SER A C 1
ATOM 1556 O O . SER A 1 201 ? 9.678 14.183 -21.932 1.00 50.09 201 SER A O 1
ATOM 1558 N N . SER A 1 202 ? 10.775 12.414 -21.080 1.00 52.75 202 SER A N 1
ATOM 1559 C CA . SER A 1 202 ? 9.579 11.659 -20.718 1.00 52.75 202 SER A CA 1
ATOM 1560 C C . SER A 1 202 ? 8.878 12.302 -19.517 1.00 52.75 202 SER A C 1
ATOM 1562 O O . SER A 1 202 ? 7.698 12.593 -19.615 1.00 52.75 202 SER A O 1
ATOM 1564 N N . SER A 1 203 ? 9.590 12.718 -18.465 1.00 50.16 203 SER A N 1
ATOM 1565 C CA . SER A 1 203 ? 8.995 13.441 -17.319 1.00 50.16 203 SER A CA 1
ATOM 1566 C C . SER A 1 203 ? 8.093 14.625 -17.741 1.00 50.16 203 SER A C 1
ATOM 1568 O O . SER A 1 203 ? 6.954 14.752 -17.281 1.00 50.16 203 SER A O 1
ATOM 1570 N N . THR A 1 204 ? 8.529 15.428 -18.717 1.00 49.22 204 THR A N 1
ATOM 1571 C CA . THR A 1 204 ? 7.755 16.564 -19.248 1.00 49.22 204 THR A CA 1
ATOM 1572 C C . THR A 1 204 ? 6.521 16.136 -20.053 1.00 49.22 204 THR A C 1
ATOM 1574 O O . THR A 1 204 ? 5.452 16.739 -19.924 1.00 49.22 204 THR A O 1
ATOM 1577 N N . ALA A 1 205 ? 6.632 15.078 -20.862 1.00 49.91 205 ALA A N 1
ATOM 1578 C CA . ALA A 1 205 ? 5.505 14.525 -21.618 1.00 49.91 205 ALA A CA 1
ATOM 1579 C C . ALA A 1 205 ? 4.444 13.898 -20.694 1.00 49.91 205 ALA A C 1
ATOM 1581 O O . ALA A 1 205 ? 3.246 13.958 -20.967 1.00 49.91 205 ALA A O 1
ATOM 1582 N N . TRP A 1 206 ? 4.867 13.357 -19.554 1.00 57.06 206 TRP A N 1
ATOM 1583 C CA . TRP A 1 206 ? 3.988 12.694 -18.596 1.00 57.06 206 TRP A CA 1
ATOM 1584 C C . TRP A 1 206 ? 3.232 13.706 -17.737 1.00 57.06 206 TRP A C 1
ATOM 1586 O O . TRP A 1 206 ? 2.061 13.497 -17.422 1.00 57.06 206 TRP A O 1
ATOM 1596 N N . ARG A 1 207 ? 3.847 14.865 -17.463 1.00 48.47 207 ARG A N 1
ATOM 1597 C CA . ARG A 1 207 ? 3.141 16.040 -16.931 1.00 48.47 207 ARG A CA 1
ATOM 1598 C C . ARG A 1 207 ? 2.043 16.535 -17.874 1.00 48.47 207 ARG A C 1
ATOM 1600 O O . ARG A 1 207 ? 0.982 16.914 -17.392 1.00 48.47 207 ARG A O 1
ATOM 1607 N N . CYS A 1 208 ? 2.240 16.470 -19.194 1.00 43.75 208 CYS A N 1
ATOM 1608 C CA . CYS A 1 208 ? 1.169 16.782 -20.151 1.00 43.75 208 CYS A CA 1
ATOM 1609 C C . CYS A 1 208 ? 0.019 15.759 -20.098 1.00 43.75 208 CYS A C 1
ATOM 1611 O O . CYS A 1 208 ? -1.142 16.161 -20.084 1.00 43.75 208 CYS A O 1
ATOM 1613 N N . LEU A 1 209 ? 0.323 14.459 -19.995 1.00 47.34 209 LEU A N 1
ATOM 1614 C CA . LEU A 1 209 ? -0.681 13.396 -19.814 1.00 47.34 209 LEU A CA 1
ATOM 1615 C C . LEU A 1 209 ? -1.476 13.538 -18.502 1.00 47.34 209 LEU A C 1
ATOM 1617 O O . LEU A 1 209 ? -2.685 13.321 -18.489 1.00 47.34 209 LEU A O 1
ATOM 1621 N N . LEU A 1 210 ? -0.823 13.949 -17.409 1.00 48.38 210 LEU A N 1
ATOM 1622 C CA . LEU A 1 210 ? -1.466 14.177 -16.108 1.00 48.38 210 LEU A CA 1
ATOM 1623 C C . LEU A 1 210 ? -2.395 15.399 -16.081 1.00 48.38 210 LEU A C 1
ATOM 1625 O O . LEU A 1 210 ? -3.388 15.383 -15.356 1.00 48.38 210 LEU A O 1
ATOM 1629 N N . VAL A 1 211 ? -2.073 16.454 -16.833 1.00 43.00 211 VAL A N 1
ATOM 1630 C CA . VAL A 1 211 ? -2.862 17.699 -16.861 1.00 43.00 211 VAL A CA 1
ATOM 1631 C C . VAL A 1 211 ? -4.069 17.591 -17.794 1.00 43.00 211 VAL A C 1
ATOM 1633 O O . VAL A 1 211 ? -5.077 18.248 -17.548 1.00 43.00 211 VAL A O 1
ATOM 1636 N N . LEU A 1 212 ? -4.000 16.767 -18.845 1.00 37.56 212 LEU A N 1
ATOM 1637 C CA . LEU A 1 212 ? -5.015 16.800 -19.898 1.00 37.56 212 LEU A CA 1
ATOM 1638 C C . LEU A 1 212 ? -6.211 15.874 -19.707 1.00 37.56 212 LEU A C 1
ATOM 1640 O O . LEU A 1 212 ? -7.226 16.148 -20.332 1.00 37.56 212 LEU A O 1
ATOM 1644 N N . GLY A 1 213 ? -6.157 14.828 -18.871 1.00 37.72 213 GLY A N 1
ATOM 1645 C CA . GLY A 1 213 ? -7.328 13.965 -18.637 1.00 37.72 213 GLY A CA 1
ATOM 1646 C C . GLY A 1 213 ? -8.059 13.536 -19.922 1.00 37.72 213 GLY A C 1
ATOM 1647 O O . GLY A 1 213 ? -9.280 13.394 -19.908 1.00 37.72 213 GLY A O 1
ATOM 1648 N N . CYS A 1 214 ? -7.342 13.403 -21.043 1.00 26.62 214 CYS A N 1
ATOM 1649 C CA . CYS A 1 214 ? -7.955 13.089 -22.324 1.00 26.62 214 CYS A CA 1
ATOM 1650 C C . CYS A 1 214 ? -8.162 11.572 -22.423 1.00 26.62 214 CYS A C 1
ATOM 1652 O O . CYS A 1 214 ? -7.197 10.826 -22.229 1.00 26.62 214 CYS A O 1
ATOM 1654 N N . PRO A 1 215 ? -9.378 11.098 -22.751 1.00 31.86 215 PRO A N 1
ATOM 1655 C CA . PRO A 1 215 ? -9.524 9.800 -23.394 1.00 31.86 215 PRO A CA 1
ATOM 1656 C C . PRO A 1 215 ? -8.914 9.879 -24.815 1.00 31.86 215 PRO A C 1
ATOM 1658 O O . PRO A 1 215 ? -8.640 10.992 -25.279 1.00 31.86 215 PRO A O 1
ATOM 1661 N N . PRO A 1 216 ? -8.649 8.735 -25.476 1.00 39.72 216 PRO A N 1
ATOM 1662 C CA . PRO A 1 216 ? -8.081 8.706 -26.828 1.00 39.72 216 PRO A CA 1
ATOM 1663 C C . PRO A 1 216 ? -8.876 9.527 -27.849 1.00 39.72 216 PRO A C 1
ATOM 1665 O O . PRO A 1 216 ? -10.117 9.637 -27.696 1.00 39.72 216 PRO A O 1
#

Sequence (216 aa):
MLLFTHIRLAHGFSNHKKRLQAVQARLHAISILVYSNALQESANSILYNGLIEELVDVLQISDKQLMDIKAASLRTLTSIVHLERTPKLSSIIDCTGSASYHGFLPVLVRNCIQAMIDPSMEPYPHQFATALFSFLYHLASYDAGGEALVSCGMMEALLKVIKFLGDEQDQITFVTRAVRVVDLITNLDMAAFQSHGGSPSSSTAWRCLLVLGCPP

Foldseek 3Di:
DVVVVVVVCVVQVVDPVSVLVVLLVLLQVLLVCLQVVVCVPCNPVSVDPCLLLVLLVLCVPPDLVNLSVNLSSLSNLLSQLNNPDVVSLVVNCVSQVLLALPGNLNVVLLVQLCQVQDPVHPHRPPSNLLSSLSSLLSLLQDLVSLNSNLNNLVLLSLVSLCVRCVPPLVSVSSVLSSLSSNLSSCVNPVPSCVVNPHDPVVNVVSVVVNPPPDDD